Protein AF-A0AAD2CDZ8-F1 (afdb_monomer)

Secondary structure (DSSP, 8-state):
--TTEEEPPTTPPPPTTPPEEE-SS---SS------STTGGGTT-EEEE-S--TT-HHHHHHHHHHHHHIIIIIT--EE-SS-TTEEEEEEE-TT--EEEEEEEEETTEEEEESSSHHHHHHHHHTTS---GGG-S--SEETTEEEEEE--TT-SS-EEEEESHHHHHHHHHHHHHH--

Solvent-accessible surface area (backbone atoms only — not comparable to full-atom values): 11160 Å² total; per-residue (Å²): 132,65,93,40,53,44,76,46,58,98,86,57,77,80,56,90,96,54,60,82,41,69,44,55,100,74,72,75,80,84,49,89,68,87,82,71,82,79,58,66,90,52,60,70,37,44,29,33,62,78,44,93,58,89,82,42,71,68,51,56,51,52,50,53,50,56,51,48,49,44,37,40,76,73,67,60,34,42,74,38,94,90,39,90,42,35,28,38,33,84,44,64,48,95,90,61,53,75,46,71,30,37,41,37,55,54,97,91,50,73,50,62,46,51,99,58,38,62,64,54,52,57,59,48,40,78,80,46,89,64,61,71,92,66,75,62,88,66,56,59,56,98,57,22,38,32,47,80,40,67,57,95,89,58,95,58,77,44,83,43,76,41,59,63,59,31,50,53,52,52,51,53,55,52,58,61,75,75,109

Structure (mmCIF, N/CA/C/O backbone):
data_AF-A0AAD2CDZ8-F1
#
_entry.id   AF-A0AAD2CDZ8-F1
#
loop_
_atom_site.group_PDB
_atom_site.id
_atom_site.type_symbol
_atom_site.label_atom_id
_atom_site.label_alt_id
_atom_site.label_comp_id
_atom_site.label_asym_id
_atom_site.label_entity_id
_atom_site.label_seq_id
_atom_site.pdbx_PDB_ins_code
_atom_site.Cartn_x
_atom_site.Cartn_y
_atom_site.Cartn_z
_atom_site.occupancy
_atom_site.B_iso_or_equiv
_atom_site.auth_seq_id
_atom_site.auth_comp_id
_atom_site.auth_asym_id
_atom_site.auth_atom_id
_atom_site.pdbx_PDB_model_num
ATOM 1 N N . MET A 1 1 ? 5.057 -12.362 -26.767 1.00 35.62 1 MET A N 1
ATOM 2 C CA . MET A 1 1 ? 5.346 -10.938 -26.486 1.00 35.62 1 MET A CA 1
ATOM 3 C C . MET A 1 1 ? 6.131 -10.882 -25.185 1.00 35.62 1 MET A C 1
ATOM 5 O O . MET A 1 1 ? 5.576 -11.270 -24.167 1.00 35.62 1 MET A O 1
ATOM 9 N N . LEU A 1 2 ? 7.415 -10.514 -25.210 1.00 49.41 2 LEU A N 1
ATOM 10 C CA . LEU A 1 2 ? 8.218 -10.368 -23.989 1.00 49.41 2 LEU A CA 1
ATOM 11 C C . LEU A 1 2 ? 7.846 -9.019 -23.345 1.00 49.41 2 LEU A C 1
ATOM 13 O O . LEU A 1 2 ? 8.154 -7.980 -23.922 1.00 49.41 2 LEU A O 1
ATOM 17 N N . PRO A 1 3 ? 7.137 -8.980 -22.202 1.00 55.50 3 PRO A N 1
ATOM 18 C CA . PRO A 1 3 ? 6.452 -7.765 -21.749 1.00 55.50 3 PRO A CA 1
ATOM 19 C C . PRO A 1 3 ? 7.387 -6.631 -21.296 1.00 55.50 3 PRO A C 1
ATOM 21 O O . PRO A 1 3 ? 6.911 -5.502 -21.159 1.00 55.50 3 PRO A O 1
ATOM 24 N N . ALA A 1 4 ? 8.676 -6.920 -21.076 1.00 62.16 4 ALA A N 1
ATOM 25 C CA . ALA A 1 4 ? 9.673 -5.989 -20.537 1.00 62.16 4 ALA A CA 1
ATOM 26 C C . ALA A 1 4 ? 10.954 -5.845 -21.385 1.00 62.16 4 ALA A C 1
ATOM 28 O O . ALA A 1 4 ? 11.809 -5.026 -21.050 1.00 62.16 4 ALA A O 1
ATOM 29 N N . LEU A 1 5 ? 11.085 -6.605 -22.479 1.00 63.59 5 LEU A N 1
ATOM 30 C CA . LEU A 1 5 ? 12.264 -6.601 -23.349 1.00 63.59 5 LEU A CA 1
ATOM 31 C C . LEU A 1 5 ? 11.858 -6.197 -24.765 1.00 63.59 5 LEU A C 1
ATOM 33 O O . LEU A 1 5 ? 10.932 -6.780 -25.330 1.00 63.59 5 LEU A O 1
ATOM 37 N N . LYS A 1 6 ? 12.579 -5.239 -25.348 1.00 71.38 6 LYS A N 1
ATOM 38 C CA . LYS A 1 6 ? 12.557 -4.975 -26.789 1.00 71.38 6 LYS A CA 1
ATOM 39 C C . LYS A 1 6 ? 13.830 -5.566 -27.386 1.00 71.38 6 LYS A C 1
ATOM 41 O O . LYS A 1 6 ? 14.922 -5.183 -26.976 1.00 71.38 6 LYS A O 1
ATOM 46 N N . ILE A 1 7 ? 13.677 -6.503 -28.320 1.00 76.69 7 ILE A N 1
ATOM 47 C CA . ILE A 1 7 ? 14.784 -6.989 -29.153 1.00 76.69 7 ILE A CA 1
ATOM 48 C C . ILE A 1 7 ? 15.169 -5.842 -30.096 1.00 76.69 7 ILE A C 1
ATOM 50 O O . ILE A 1 7 ? 14.282 -5.234 -30.693 1.00 76.69 7 ILE A O 1
ATOM 54 N N . LEU A 1 8 ? 16.459 -5.535 -30.180 1.00 71.75 8 LEU A N 1
ATOM 55 C CA . LEU A 1 8 ? 17.006 -4.596 -31.154 1.00 71.75 8 LEU A CA 1
ATOM 56 C C . LEU A 1 8 ? 17.328 -5.340 -32.453 1.00 71.75 8 LEU A C 1
ATOM 58 O O . LEU A 1 8 ? 17.761 -6.498 -32.413 1.00 71.75 8 LEU A O 1
ATOM 62 N N . GLU A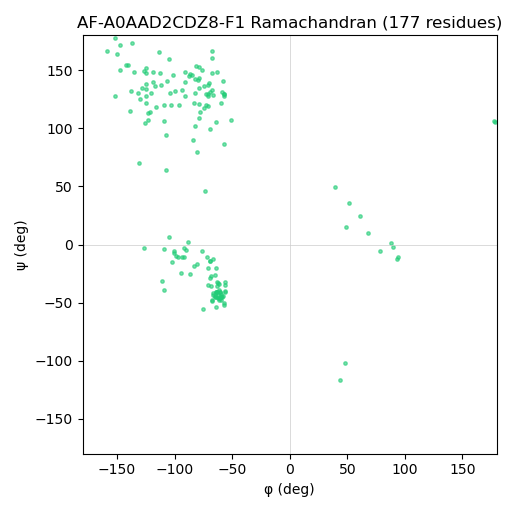 1 9 ? 17.143 -4.666 -33.585 1.00 78.88 9 GLU A N 1
ATOM 63 C CA . GLU A 1 9 ? 17.680 -5.132 -34.870 1.00 78.88 9 GLU A CA 1
ATOM 64 C C . GLU A 1 9 ? 19.223 -5.061 -34.861 1.00 78.88 9 GLU A C 1
ATOM 66 O O . GLU A 1 9 ? 19.812 -4.365 -34.031 1.00 78.88 9 GLU A O 1
ATOM 71 N N . GLU A 1 10 ? 19.904 -5.797 -35.750 1.00 69.06 10 GLU A N 1
ATOM 72 C CA . GLU A 1 10 ? 21.378 -5.940 -35.719 1.00 69.06 10 GLU A CA 1
ATOM 73 C C . GLU A 1 10 ? 22.130 -4.594 -35.781 1.00 69.06 10 GLU A C 1
ATOM 75 O O . GLU A 1 10 ? 23.156 -4.435 -35.105 1.00 69.06 10 GLU A O 1
ATOM 80 N N . ASP A 1 11 ? 21.547 -3.618 -36.483 1.00 77.25 11 ASP A N 1
ATOM 81 C CA . ASP A 1 11 ? 22.101 -2.283 -36.738 1.00 77.25 11 ASP A CA 1
ATOM 82 C C . ASP A 1 11 ? 21.439 -1.162 -35.903 1.00 77.25 11 ASP A C 1
ATOM 84 O O . ASP A 1 11 ? 21.700 0.019 -36.130 1.00 77.25 11 ASP A O 1
ATOM 88 N N . GLU A 1 12 ? 20.553 -1.492 -34.953 1.00 75.69 12 GLU A N 1
ATOM 89 C CA . GLU A 1 12 ? 19.876 -0.490 -34.116 1.00 75.69 12 GLU A CA 1
ATOM 90 C C . GLU A 1 12 ? 20.763 -0.079 -32.926 1.00 75.69 12 GLU A C 1
ATOM 92 O O . GLU A 1 12 ? 21.158 -0.905 -32.093 1.00 75.69 12 GLU A O 1
ATOM 97 N N . ASP A 1 13 ? 21.058 1.220 -32.826 1.00 75.88 13 ASP A N 1
ATOM 98 C CA . ASP A 1 13 ? 21.794 1.788 -31.698 1.00 75.88 13 ASP A CA 1
ATOM 99 C C . ASP A 1 13 ? 20.987 1.726 -30.394 1.00 75.88 13 ASP A C 1
ATOM 101 O O . ASP A 1 13 ? 19.761 1.862 -30.363 1.00 75.88 13 ASP A O 1
ATOM 105 N N . VAL A 1 14 ? 21.697 1.573 -29.275 1.00 72.94 14 VAL A N 1
ATOM 106 C CA . VAL A 1 14 ? 21.091 1.582 -27.939 1.00 72.94 14 VAL A CA 1
ATOM 107 C C . VAL A 1 14 ? 20.681 3.018 -27.602 1.00 72.94 14 VAL A C 1
ATOM 109 O O . VAL A 1 14 ? 21.553 3.888 -27.524 1.00 72.94 14 VAL A O 1
ATOM 112 N N . PRO A 1 15 ? 19.388 3.299 -27.356 1.00 74.38 15 PRO A N 1
ATOM 113 C CA . PRO A 1 15 ? 18.957 4.655 -27.054 1.00 74.38 15 PRO A CA 1
ATOM 114 C C . PRO A 1 15 ? 19.575 5.171 -25.749 1.00 74.38 15 PRO A C 1
ATOM 116 O O . PRO A 1 15 ? 19.788 4.421 -24.793 1.00 74.38 15 PRO A O 1
ATOM 119 N N . VAL A 1 16 ? 19.819 6.480 -25.681 1.00 65.38 16 VAL A N 1
ATOM 120 C CA . VAL A 1 16 ? 20.357 7.133 -24.479 1.00 65.38 16 VAL A CA 1
ATOM 121 C C . VAL A 1 16 ? 19.445 6.857 -23.277 1.00 65.38 16 VAL A C 1
ATOM 123 O O . VAL A 1 16 ? 18.232 7.041 -23.352 1.00 65.38 16 VAL A O 1
ATOM 126 N N . GLY A 1 17 ? 20.032 6.407 -22.163 1.00 55.53 17 GLY A N 1
ATOM 127 C CA . GLY A 1 17 ? 19.304 6.062 -20.934 1.00 55.53 17 GLY A CA 1
ATOM 128 C C . GLY A 1 17 ? 18.826 4.608 -20.843 1.00 55.5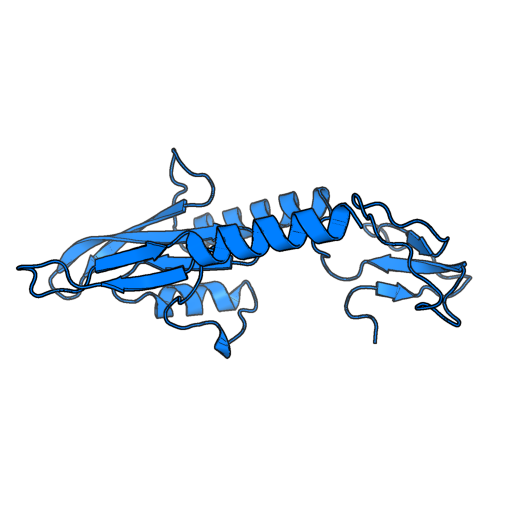3 17 GLY A C 1
ATOM 129 O O . GLY A 1 17 ? 18.281 4.224 -19.810 1.00 55.53 17 GLY A O 1
ATOM 130 N N . TYR A 1 18 ? 19.061 3.787 -21.870 1.00 57.16 18 TYR A N 1
ATOM 131 C CA . TYR A 1 18 ? 18.761 2.355 -21.856 1.00 57.16 18 TYR A CA 1
ATOM 132 C C . TYR A 1 18 ? 20.024 1.522 -21.621 1.00 57.16 18 TYR A C 1
ATOM 134 O O . TYR A 1 18 ? 21.116 1.870 -22.065 1.00 57.16 18 TYR A O 1
ATOM 142 N N . GLN A 1 19 ? 19.869 0.399 -20.917 1.00 62.31 19 GLN A N 1
ATOM 143 C CA . GLN A 1 19 ? 20.954 -0.549 -20.683 1.00 62.31 19 GLN A CA 1
ATOM 144 C C . GLN A 1 19 ? 20.889 -1.671 -21.721 1.00 62.31 19 GLN A C 1
ATOM 146 O O . GLN A 1 19 ? 19.889 -2.391 -21.794 1.00 62.31 19 GLN A O 1
ATOM 151 N N . LEU A 1 20 ? 21.958 -1.814 -22.510 1.00 58.75 20 LEU A N 1
ATOM 152 C CA . LEU A 1 20 ? 22.113 -2.937 -23.426 1.00 58.75 20 LEU A CA 1
ATOM 153 C C . LEU A 1 20 ? 22.303 -4.223 -22.635 1.00 58.75 20 LEU A C 1
ATOM 155 O O . LEU A 1 20 ? 23.133 -4.303 -21.727 1.00 58.75 20 LEU A O 1
ATOM 159 N N . ILE A 1 21 ? 21.556 -5.236 -23.039 1.00 58.84 21 ILE A N 1
ATOM 160 C CA . ILE A 1 21 ? 21.689 -6.587 -22.541 1.00 58.84 21 ILE A CA 1
ATOM 161 C C . ILE A 1 21 ? 21.953 -7.481 -23.749 1.00 58.84 21 ILE A C 1
ATOM 163 O O . ILE A 1 21 ? 21.097 -7.653 -24.620 1.00 58.84 21 ILE A O 1
ATOM 167 N N . GLU A 1 22 ? 23.154 -8.044 -23.807 1.00 50.59 22 GLU A N 1
ATOM 168 C CA . GLU A 1 22 ? 23.491 -9.050 -24.804 1.00 50.59 22 GLU A CA 1
ATOM 169 C C . GLU A 1 22 ? 22.907 -10.391 -24.345 1.00 50.59 22 GLU A C 1
ATOM 171 O O . GLU A 1 22 ? 23.224 -10.857 -23.250 1.00 50.59 22 GLU A O 1
ATOM 176 N N . LEU A 1 23 ? 22.027 -11.011 -25.145 1.00 47.56 23 LEU A N 1
ATOM 177 C CA . LEU A 1 23 ? 21.366 -12.286 -24.814 1.00 47.56 23 LEU A CA 1
ATOM 178 C C . LEU A 1 23 ? 22.327 -13.490 -24.938 1.00 47.56 23 LEU A C 1
ATOM 180 O O . LEU A 1 23 ? 21.994 -14.519 -25.534 1.00 47.56 23 LEU A O 1
ATOM 184 N N . MET A 1 24 ? 23.538 -13.362 -24.397 1.00 38.78 24 MET A N 1
ATOM 185 C CA . MET A 1 24 ? 24.433 -14.480 -24.131 1.00 38.78 24 MET A CA 1
ATOM 186 C C . MET A 1 24 ? 23.992 -15.172 -22.841 1.00 38.78 24 MET A C 1
ATOM 188 O O . MET A 1 24 ? 23.545 -14.533 -21.893 1.00 38.78 24 MET A O 1
ATOM 192 N N . THR A 1 25 ? 24.083 -16.499 -22.817 1.00 43.44 25 THR A N 1
ATOM 193 C CA . THR A 1 25 ? 23.712 -17.353 -21.685 1.00 43.44 25 THR A CA 1
ATOM 194 C C . THR A 1 25 ? 24.480 -16.982 -20.407 1.00 43.44 25 THR A C 1
ATOM 196 O O . THR A 1 25 ? 25.523 -17.563 -20.136 1.00 43.44 25 THR A O 1
ATOM 199 N N . ALA A 1 26 ? 23.969 -16.021 -19.636 1.00 30.25 26 ALA A N 1
ATOM 200 C CA . ALA A 1 26 ? 24.174 -15.796 -18.204 1.00 30.25 26 ALA A CA 1
ATOM 201 C C . ALA A 1 26 ? 23.407 -14.524 -17.803 1.00 30.25 26 ALA A C 1
ATOM 203 O O . ALA A 1 26 ? 23.840 -13.411 -18.084 1.00 30.25 26 ALA A O 1
ATOM 204 N N . PHE A 1 27 ? 22.279 -14.686 -17.115 1.00 28.44 27 PHE A N 1
ATOM 205 C CA . PHE A 1 27 ? 21.639 -13.594 -16.389 1.00 28.44 27 PHE A CA 1
ATOM 206 C C . PHE A 1 27 ? 21.833 -13.871 -14.922 1.00 28.44 27 PHE A C 1
ATOM 208 O O . PHE A 1 27 ? 21.186 -14.775 -14.424 1.00 28.44 27 PHE A O 1
ATOM 215 N N . ASP A 1 28 ? 22.715 -13.136 -14.250 1.00 28.33 28 ASP A N 1
ATOM 216 C CA . ASP A 1 28 ? 22.849 -13.194 -12.800 1.00 28.33 28 ASP A CA 1
ATOM 217 C C . ASP A 1 28 ? 22.274 -11.919 -12.172 1.00 28.33 28 ASP A C 1
ATOM 219 O O . ASP A 1 28 ? 22.943 -10.898 -12.048 1.00 28.33 28 ASP A O 1
ATOM 223 N N . VAL A 1 29 ? 21.007 -11.975 -11.765 1.00 35.53 29 VAL A N 1
ATOM 224 C CA . VAL A 1 29 ? 20.465 -11.123 -10.695 1.00 35.53 29 VAL A CA 1
ATOM 225 C C . VAL A 1 29 ? 20.271 -12.063 -9.497 1.00 35.53 29 VAL A C 1
ATOM 227 O O . VAL A 1 29 ? 19.159 -12.441 -9.148 1.00 35.53 29 VAL A O 1
ATOM 230 N N . LYS A 1 30 ? 21.417 -12.583 -9.014 1.00 40.91 30 LYS A N 1
ATOM 231 C CA . LYS A 1 30 ? 21.605 -13.824 -8.227 1.00 40.91 30 LYS A CA 1
ATOM 232 C C . LYS A 1 30 ? 20.722 -14.994 -8.680 1.00 40.91 30 LYS A C 1
ATOM 234 O O . LYS A 1 30 ? 20.042 -15.634 -7.883 1.00 40.91 30 LYS A O 1
ATOM 239 N N . MET A 1 31 ? 20.722 -15.265 -9.981 1.00 30.72 31 MET A N 1
ATOM 240 C CA . MET A 1 31 ? 19.872 -16.274 -10.611 1.00 30.72 31 MET A CA 1
ATOM 241 C C . MET A 1 31 ? 20.532 -17.647 -10.503 1.00 30.72 31 MET A C 1
ATOM 243 O O . MET A 1 31 ? 21.239 -18.103 -11.402 1.00 30.72 31 MET A O 1
ATOM 247 N N . ASN A 1 32 ? 20.241 -18.366 -9.425 1.00 30.50 32 ASN A N 1
ATOM 248 C CA . ASN A 1 32 ? 20.209 -19.812 -9.561 1.00 30.50 32 ASN A CA 1
ATOM 249 C C . ASN A 1 32 ? 18.978 -20.131 -10.418 1.00 30.50 32 ASN A C 1
ATOM 251 O O . ASN A 1 32 ? 17.870 -20.029 -9.903 1.00 30.50 32 ASN A O 1
ATOM 255 N N . LEU A 1 33 ? 19.176 -20.368 -11.720 1.00 32.06 33 LEU A N 1
ATOM 256 C CA . LEU A 1 33 ? 18.367 -21.229 -12.596 1.00 32.06 33 LEU A CA 1
ATOM 257 C C . LEU A 1 33 ? 18.917 -21.160 -14.030 1.00 32.06 33 LEU A C 1
ATOM 259 O O . LEU A 1 33 ? 18.741 -20.193 -14.768 1.00 32.06 33 LEU A O 1
ATOM 263 N N . THR A 1 34 ? 19.583 -22.240 -14.425 1.00 31.34 34 THR A N 1
ATOM 264 C CA . THR A 1 34 ? 19.933 -22.579 -15.803 1.00 31.34 34 THR A CA 1
ATOM 265 C C . THR A 1 34 ? 18.698 -22.498 -16.709 1.00 31.34 34 THR A C 1
ATOM 267 O O . THR A 1 34 ? 17.846 -23.384 -16.674 1.00 31.34 34 THR A O 1
ATOM 270 N N . LEU A 1 35 ? 18.608 -21.476 -17.564 1.00 36.12 35 LEU A N 1
ATOM 271 C CA . LEU A 1 35 ? 17.582 -21.418 -18.606 1.00 36.12 35 LEU A CA 1
ATOM 272 C C . LEU A 1 35 ? 18.022 -22.240 -19.820 1.00 36.12 35 LEU A C 1
ATOM 274 O O . LEU A 1 35 ? 18.851 -21.833 -20.635 1.00 36.12 35 LEU A O 1
ATOM 278 N N . LYS A 1 36 ? 17.445 -23.438 -19.920 1.00 40.19 36 LYS A N 1
ATOM 279 C CA . LYS A 1 36 ? 17.457 -24.278 -21.119 1.00 40.19 36 LYS A CA 1
ATOM 280 C C . LYS A 1 36 ? 16.560 -23.636 -22.186 1.00 40.19 36 LYS A C 1
ATOM 282 O O . LYS A 1 36 ? 15.397 -23.405 -21.916 1.00 40.19 36 LYS A O 1
ATOM 287 N N . LYS A 1 37 ? 17.069 -23.429 -23.407 1.00 41.62 37 LYS A N 1
ATOM 288 C CA . LYS A 1 37 ? 16.326 -23.343 -24.693 1.00 41.62 37 LYS A CA 1
ATOM 289 C C . LYS A 1 37 ? 15.078 -22.419 -24.795 1.00 41.62 37 LYS A C 1
ATOM 291 O O . LYS A 1 37 ? 14.338 -22.557 -25.761 1.00 41.62 37 LYS A O 1
ATOM 296 N N . GLU A 1 38 ? 14.824 -21.485 -23.875 1.00 46.47 38 GLU A N 1
ATOM 297 C CA . GLU A 1 38 ? 13.571 -20.691 -23.854 1.00 46.47 38 GLU A CA 1
ATOM 298 C C . GLU A 1 38 ? 13.550 -19.467 -24.787 1.00 46.47 38 GLU A C 1
ATOM 300 O O . GLU A 1 38 ? 12.477 -18.998 -25.154 1.00 46.47 38 GLU A O 1
ATOM 305 N N . PHE A 1 39 ? 14.706 -18.975 -25.242 1.00 54.47 39 PHE A N 1
ATOM 306 C CA . PHE A 1 39 ? 14.768 -17.823 -26.156 1.00 54.47 39 PHE A CA 1
ATOM 307 C C . PHE A 1 39 ? 14.781 -18.198 -27.642 1.00 54.47 39 PHE A C 1
ATOM 309 O O . PHE A 1 39 ? 14.755 -17.303 -28.479 1.00 54.47 39 PHE A O 1
ATOM 316 N N . GLY A 1 40 ? 14.793 -19.493 -27.986 1.00 66.62 40 GLY A N 1
ATOM 317 C CA . GLY A 1 40 ? 14.696 -19.976 -29.368 1.00 66.62 40 GLY A CA 1
ATOM 318 C C . GLY A 1 40 ? 15.574 -19.194 -30.358 1.00 66.62 40 GLY A C 1
ATOM 319 O O . GLY A 1 40 ? 16.800 -19.165 -30.237 1.00 66.62 40 GLY A O 1
ATOM 320 N N . GLU A 1 41 ? 14.920 -18.538 -31.316 1.00 64.31 41 GLU A N 1
ATOM 321 C CA . GLU A 1 41 ? 15.513 -17.713 -32.382 1.00 64.31 41 GLU A CA 1
ATOM 322 C C . GLU A 1 41 ? 16.157 -16.390 -31.920 1.00 64.31 41 GLU A C 1
ATOM 324 O O . GLU A 1 41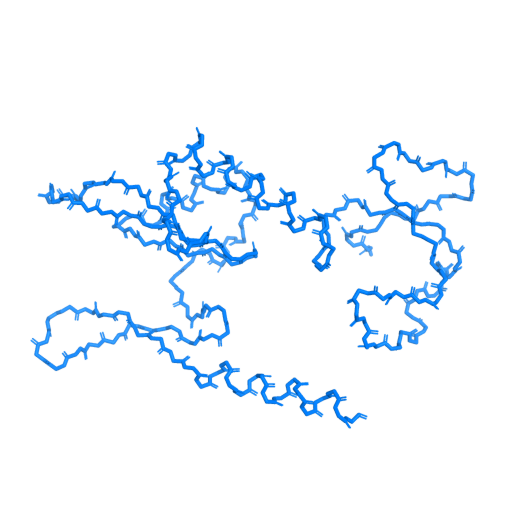 ? 16.902 -15.771 -32.676 1.00 64.31 41 GLU A O 1
ATOM 329 N N . TYR A 1 42 ? 15.897 -15.943 -30.689 1.00 63.69 42 TYR A N 1
ATOM 330 C CA . TYR A 1 42 ? 16.421 -14.685 -30.135 1.00 63.69 42 TYR A CA 1
ATOM 331 C C . TYR A 1 42 ? 17.783 -14.853 -29.445 1.00 63.69 42 TYR A C 1
ATOM 333 O O . TYR A 1 42 ? 18.335 -13.899 -28.896 1.00 63.69 42 TYR A O 1
ATOM 341 N N . THR A 1 43 ? 18.341 -16.064 -29.472 1.00 61.25 43 THR A N 1
ATOM 342 C CA . THR A 1 43 ? 19.682 -16.361 -28.957 1.00 61.25 43 THR A CA 1
ATOM 343 C C . THR A 1 43 ? 20.723 -15.473 -29.649 1.00 61.25 43 THR A C 1
ATOM 345 O O . THR A 1 43 ? 20.775 -15.446 -30.875 1.00 61.25 43 THR A O 1
ATOM 348 N N . ARG A 1 44 ? 21.569 -14.776 -28.871 1.00 62.34 44 ARG A N 1
ATOM 349 C CA . ARG A 1 44 ? 22.593 -13.813 -29.345 1.00 62.34 44 ARG A CA 1
ATOM 350 C C . ARG A 1 44 ? 22.069 -12.514 -29.973 1.00 62.34 44 ARG A C 1
ATOM 352 O O . ARG A 1 44 ? 22.869 -11.756 -30.511 1.00 62.34 44 ARG A O 1
ATOM 359 N N . LYS A 1 45 ? 20.771 -12.207 -29.883 1.00 65.44 45 LYS A N 1
ATOM 360 C CA . LYS A 1 45 ? 20.272 -10.877 -30.266 1.00 65.44 45 LYS A CA 1
ATOM 361 C C . LYS A 1 45 ? 20.491 -9.859 -29.142 1.00 65.44 45 LYS A C 1
ATOM 363 O O . LYS A 1 45 ? 20.560 -10.213 -27.963 1.00 65.44 45 LYS A O 1
ATOM 368 N N . LYS A 1 46 ? 20.608 -8.583 -29.506 1.00 64.56 46 LYS A N 1
ATOM 369 C CA . LYS A 1 46 ? 20.655 -7.468 -28.553 1.00 64.56 46 LYS A CA 1
ATOM 370 C C . LYS A 1 46 ? 19.242 -7.157 -28.065 1.00 64.56 46 LYS A C 1
ATOM 372 O O . LYS A 1 46 ? 18.291 -7.228 -28.841 1.00 64.56 46 LYS A O 1
ATOM 377 N N . ALA A 1 47 ? 19.091 -6.796 -26.796 1.00 67.56 47 ALA A N 1
ATOM 378 C CA . ALA A 1 47 ? 17.819 -6.324 -26.266 1.00 67.56 47 ALA A CA 1
ATOM 379 C C . ALA A 1 47 ? 18.012 -5.163 -25.289 1.00 67.56 47 ALA A C 1
ATOM 381 O O . ALA A 1 47 ? 19.055 -5.032 -24.644 1.00 67.56 47 ALA A O 1
ATOM 382 N N . ILE A 1 48 ? 16.972 -4.345 -25.158 1.00 64.50 48 ILE A N 1
ATOM 383 C CA . ILE A 1 48 ? 16.870 -3.298 -24.144 1.00 64.50 48 ILE A CA 1
ATOM 384 C C . ILE A 1 48 ? 15.680 -3.557 -23.227 1.00 64.50 48 ILE A C 1
ATOM 386 O O . ILE A 1 48 ? 14.640 -4.089 -23.632 1.00 64.50 48 ILE A O 1
ATOM 390 N N . LEU A 1 49 ? 15.838 -3.145 -21.975 1.00 64.19 49 LEU A N 1
ATOM 391 C CA . LEU A 1 49 ? 14.770 -3.155 -20.990 1.00 64.19 49 LEU A CA 1
ATOM 392 C C . LEU A 1 49 ? 13.852 -1.952 -21.239 1.00 64.19 49 LEU A C 1
ATOM 394 O O . LEU A 1 49 ? 14.274 -0.812 -21.075 1.00 64.19 49 LEU A O 1
ATOM 398 N N . VAL A 1 50 ? 12.603 -2.190 -21.635 1.00 62.25 50 VAL A N 1
ATOM 399 C CA . VAL A 1 50 ? 11.636 -1.106 -21.919 1.00 62.25 50 VAL A CA 1
ATOM 400 C C . VAL A 1 50 ? 10.648 -0.862 -20.783 1.00 62.25 50 VAL A C 1
ATOM 402 O O . VAL A 1 50 ? 9.854 0.073 -20.837 1.00 62.25 50 VAL A O 1
ATOM 405 N N . LYS A 1 51 ? 10.685 -1.701 -19.744 1.00 60.91 51 LYS A N 1
ATOM 406 C CA . LYS A 1 51 ? 9.893 -1.552 -18.519 1.00 60.91 51 LYS A CA 1
ATOM 407 C C . LYS A 1 51 ? 10.719 -1.962 -17.316 1.00 60.91 51 LYS A C 1
ATOM 409 O O . LYS A 1 51 ? 11.614 -2.789 -17.444 1.00 60.91 51 LYS A O 1
ATOM 414 N N . ALA A 1 52 ? 10.387 -1.423 -16.146 1.00 64.81 52 ALA A N 1
ATOM 415 C CA . ALA A 1 52 ? 11.045 -1.826 -14.916 1.00 64.81 52 ALA A CA 1
ATOM 416 C C . ALA A 1 52 ? 10.859 -3.334 -14.666 1.00 64.81 52 ALA A C 1
ATOM 418 O O . ALA A 1 52 ? 9.743 -3.849 -14.739 1.00 64.81 52 ALA A O 1
ATOM 419 N N . VAL A 1 53 ? 11.956 -4.033 -14.371 1.00 64.12 53 VAL A N 1
ATOM 420 C CA . VAL A 1 53 ? 11.950 -5.450 -13.999 1.00 64.12 53 VAL A CA 1
ATOM 421 C C . VAL A 1 53 ? 12.356 -5.580 -12.539 1.00 64.12 53 VAL A C 1
ATOM 423 O O . VAL A 1 53 ? 13.277 -4.911 -12.064 1.00 64.12 53 VAL A O 1
ATOM 426 N N . TYR A 1 54 ? 11.636 -6.444 -11.829 1.00 58.22 54 TYR A N 1
ATOM 427 C CA . TYR A 1 54 ? 11.900 -6.758 -10.435 1.00 58.22 54 TYR A CA 1
ATOM 428 C C . TYR A 1 54 ? 13.329 -7.296 -10.248 1.00 58.22 54 TYR A C 1
ATOM 430 O O . TYR A 1 54 ? 13.825 -8.057 -11.074 1.00 58.22 54 TYR A O 1
ATOM 438 N N . GLY A 1 55 ? 13.998 -6.897 -9.163 1.00 59.34 55 GLY A N 1
ATOM 439 C CA . GLY A 1 55 ? 15.341 -7.381 -8.806 1.00 59.34 55 GLY A CA 1
ATOM 440 C C . GLY A 1 55 ? 16.515 -6.530 -9.308 1.00 59.34 55 GLY A C 1
ATOM 441 O O . GLY A 1 55 ? 17.628 -6.674 -8.805 1.00 59.34 55 GLY A O 1
ATOM 442 N N . LEU A 1 56 ? 16.298 -5.580 -10.222 1.00 65.75 56 LEU A N 1
ATOM 443 C CA . LEU A 1 56 ? 17.329 -4.604 -10.599 1.00 65.75 56 LEU A CA 1
ATOM 444 C C . LEU A 1 56 ? 17.509 -3.555 -9.493 1.00 65.75 56 LEU A C 1
ATOM 446 O O . LEU A 1 56 ? 16.605 -2.775 -9.190 1.00 65.75 56 LEU A O 1
ATOM 450 N N . LYS A 1 57 ? 18.710 -3.512 -8.906 1.00 65.31 57 LYS A N 1
ATOM 451 C CA . LYS A 1 57 ? 19.041 -2.651 -7.757 1.00 65.31 57 LYS A CA 1
ATOM 452 C C . LYS A 1 57 ? 18.774 -1.161 -8.014 1.00 65.31 57 LYS A C 1
ATOM 454 O O . LYS A 1 57 ? 18.275 -0.472 -7.129 1.00 65.31 57 LYS A O 1
ATOM 459 N N . SER A 1 58 ? 19.088 -0.672 -9.214 1.00 68.62 58 SER A N 1
ATOM 460 C CA . SER A 1 58 ? 18.835 0.717 -9.621 1.00 68.62 58 SER A CA 1
ATOM 461 C C . SER A 1 58 ? 17.339 1.025 -9.714 1.00 68.62 58 SER A C 1
ATOM 463 O O . SER A 1 58 ? 16.894 2.053 -9.214 1.00 68.62 58 SER A O 1
ATOM 465 N N . LEU A 1 59 ? 16.549 0.103 -10.266 1.00 71.56 59 LEU A N 1
ATOM 466 C CA . LEU A 1 59 ? 15.105 0.275 -10.422 1.00 71.56 59 LEU A CA 1
ATOM 467 C C . LEU A 1 59 ? 14.360 0.275 -9.087 1.00 71.56 59 LEU A C 1
ATOM 469 O O . LEU A 1 59 ? 13.422 1.050 -8.927 1.00 71.56 59 LEU A O 1
ATOM 473 N N . GLY A 1 60 ? 14.798 -0.527 -8.112 1.00 73.62 60 GLY A N 1
ATOM 474 C CA . GLY A 1 60 ? 14.229 -0.491 -6.762 1.00 73.62 60 GLY A CA 1
ATOM 475 C C . GLY A 1 60 ? 14.385 0.880 -6.094 1.00 73.62 60 GLY A C 1
ATOM 476 O O . GLY A 1 60 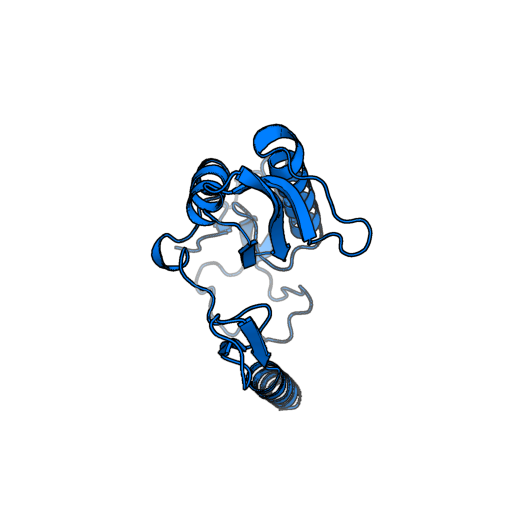? 13.443 1.383 -5.483 1.00 73.62 60 GLY A O 1
ATOM 477 N N . PHE A 1 61 ? 15.549 1.521 -6.259 1.00 77.62 61 PHE A N 1
ATOM 478 C CA . PHE A 1 61 ? 15.787 2.875 -5.754 1.00 77.62 61 PHE A CA 1
ATOM 479 C C . PHE A 1 61 ? 14.932 3.919 -6.484 1.00 77.62 61 PHE A C 1
ATOM 481 O O . PHE A 1 61 ? 14.264 4.720 -5.833 1.00 77.62 61 PHE A O 1
ATOM 488 N N . THR A 1 62 ? 14.896 3.881 -7.820 1.00 81.06 62 THR A N 1
ATOM 489 C CA . THR A 1 62 ? 14.079 4.804 -8.624 1.00 81.06 62 THR A CA 1
ATOM 490 C C . THR A 1 62 ? 12.595 4.680 -8.289 1.00 81.06 62 THR A C 1
ATOM 492 O O . THR A 1 62 ? 11.934 5.696 -8.087 1.00 81.06 62 THR A O 1
ATOM 495 N N . TRP A 1 63 ? 12.083 3.452 -8.155 1.00 83.44 63 TRP A N 1
ATOM 496 C CA . TRP A 1 63 ? 10.714 3.195 -7.707 1.00 83.44 63 TRP A CA 1
ATOM 497 C C . TRP A 1 63 ? 10.441 3.825 -6.341 1.00 83.44 63 TRP A C 1
ATOM 499 O O . TRP A 1 63 ? 9.472 4.565 -6.184 1.00 83.44 63 TRP A O 1
ATOM 509 N N . LYS A 1 64 ? 11.319 3.580 -5.360 1.00 85.00 64 LYS A N 1
ATOM 510 C CA . LYS A 1 64 ? 11.161 4.131 -4.010 1.00 85.00 64 LYS A CA 1
ATOM 511 C C . LYS A 1 64 ? 11.176 5.661 -4.010 1.00 85.00 64 LYS A C 1
ATOM 513 O O . LYS A 1 64 ? 10.394 6.252 -3.266 1.00 85.00 64 LYS A O 1
ATOM 518 N N . SER A 1 65 ? 12.025 6.288 -4.827 1.00 87.69 65 SER A N 1
ATOM 519 C CA . SER A 1 65 ? 12.082 7.749 -4.974 1.00 87.69 65 SER A CA 1
ATOM 520 C C . SER A 1 65 ? 10.783 8.294 -5.562 1.00 87.69 65 SER A C 1
ATOM 522 O O . SER A 1 65 ? 10.133 9.112 -4.925 1.00 87.69 65 SER A O 1
ATOM 524 N N . LEU A 1 66 ? 10.343 7.762 -6.707 1.00 88.12 66 LEU A N 1
ATOM 525 C CA . LEU A 1 66 ? 9.099 8.182 -7.358 1.00 88.12 66 LEU A CA 1
ATOM 526 C C . LEU A 1 66 ? 7.884 8.011 -6.435 1.00 88.12 66 LEU A C 1
ATOM 528 O O . LEU A 1 66 ? 7.042 8.898 -6.326 1.00 88.12 66 LEU A O 1
ATOM 532 N N . CYS A 1 67 ? 7.802 6.873 -5.744 1.00 90.06 67 CYS A N 1
ATOM 533 C CA . CYS A 1 67 ? 6.741 6.607 -4.782 1.00 90.06 67 CYS A CA 1
ATOM 534 C C . CYS A 1 67 ? 6.783 7.589 -3.602 1.00 90.06 67 CYS A C 1
ATOM 536 O O . CYS A 1 67 ? 5.743 8.090 -3.187 1.00 90.06 67 CYS A O 1
ATOM 538 N N . THR A 1 68 ? 7.977 7.917 -3.100 1.00 92.19 68 THR A N 1
ATOM 539 C CA . THR A 1 68 ? 8.162 8.921 -2.041 1.00 92.19 68 THR A CA 1
ATOM 540 C C . THR A 1 68 ? 7.651 10.292 -2.471 1.00 92.19 68 THR A C 1
ATOM 542 O O . THR A 1 68 ? 6.934 10.929 -1.701 1.00 92.19 68 THR A O 1
ATOM 545 N N . ASP A 1 69 ? 7.978 10.724 -3.688 1.00 92.69 69 ASP A N 1
ATOM 546 C CA . ASP A 1 69 ? 7.562 12.028 -4.207 1.00 92.69 69 ASP A CA 1
ATOM 547 C C . ASP A 1 69 ? 6.037 12.094 -4.356 1.00 92.69 69 ASP A C 1
ATOM 549 O O . ASP A 1 69 ? 5.409 13.047 -3.906 1.00 92.69 69 ASP A O 1
ATOM 553 N N . VAL A 1 70 ? 5.407 11.042 -4.891 1.00 93.19 70 VAL A N 1
ATOM 554 C CA . VAL A 1 70 ? 3.940 10.961 -4.988 1.00 93.19 70 VAL A CA 1
ATOM 555 C C . VAL A 1 70 ? 3.288 10.993 -3.603 1.00 93.19 70 VAL A C 1
ATOM 557 O O . VAL A 1 70 ? 2.366 11.775 -3.371 1.00 93.19 70 VAL A O 1
ATOM 560 N N . LEU A 1 71 ? 3.771 10.186 -2.655 1.00 95.69 71 LEU A N 1
ATOM 561 C CA . LEU A 1 71 ? 3.190 10.122 -1.312 1.00 95.69 71 LEU A CA 1
ATOM 562 C C . LEU A 1 71 ? 3.290 11.460 -0.573 1.00 95.69 71 LEU A C 1
ATOM 564 O O . LEU A 1 71 ? 2.310 11.867 0.048 1.00 95.69 71 LEU A O 1
ATOM 568 N N . LYS A 1 72 ? 4.430 12.153 -0.662 1.00 95.75 72 LYS A N 1
ATOM 569 C CA . LYS A 1 72 ? 4.638 13.448 0.000 1.00 95.75 72 LYS A CA 1
ATOM 570 C C . LYS A 1 72 ? 3.913 14.586 -0.696 1.00 95.75 72 LYS A C 1
ATOM 572 O O . LYS A 1 72 ? 3.141 15.292 -0.058 1.00 95.75 72 LYS A O 1
ATOM 577 N N . GLU A 1 73 ? 4.171 14.757 -1.987 1.00 94.94 73 GLU A N 1
ATOM 578 C CA . GLU A 1 73 ? 3.809 15.976 -2.710 1.00 94.94 73 GLU A CA 1
ATOM 579 C C . GLU A 1 73 ? 2.380 15.929 -3.257 1.00 94.94 73 GLU A C 1
ATOM 581 O O . GLU A 1 73 ? 1.779 16.972 -3.482 1.00 94.94 73 GLU A O 1
ATOM 586 N N . GLN A 1 74 ? 1.831 14.731 -3.497 1.00 93.94 74 GLN A N 1
ATOM 587 C CA . GLN A 1 74 ? 0.510 14.567 -4.119 1.00 93.94 74 GLN A CA 1
ATOM 588 C C . GLN A 1 74 ? -0.548 14.022 -3.154 1.00 93.94 74 GLN A C 1
ATOM 590 O O . GLN A 1 74 ? -1.730 14.331 -3.302 1.00 93.94 74 GLN A O 1
ATOM 595 N N . LEU A 1 75 ? -0.151 13.189 -2.184 1.00 93.81 75 LEU A N 1
ATOM 596 C CA . LEU A 1 75 ? -1.069 12.616 -1.191 1.00 93.81 75 LEU A CA 1
ATOM 597 C C . LEU A 1 75 ? -0.870 13.187 0.224 1.00 93.81 75 LEU A C 1
ATOM 599 O O . LEU A 1 75 ? -1.650 12.844 1.109 1.00 93.81 75 LEU A O 1
ATOM 603 N N . GLU A 1 76 ? 0.127 14.052 0.440 1.00 96.50 76 GLU A N 1
ATOM 604 C CA . GLU A 1 76 ? 0.407 14.726 1.721 1.00 96.50 76 GLU A CA 1
ATOM 605 C C . GLU A 1 76 ? 0.725 13.771 2.889 1.00 96.50 76 GLU A C 1
ATOM 607 O O . GLU A 1 76 ? 0.552 14.101 4.067 1.00 96.50 76 GLU A O 1
ATOM 612 N N . PHE A 1 77 ? 1.207 12.568 2.584 1.00 96.94 77 PHE A N 1
ATOM 613 C CA . PHE A 1 77 ? 1.654 11.604 3.580 1.00 96.94 77 PHE A CA 1
ATOM 614 C C . PHE A 1 77 ? 3.079 11.905 4.039 1.00 96.94 77 PHE A C 1
ATOM 616 O O . PHE A 1 77 ? 3.964 12.244 3.254 1.00 96.94 77 PHE A O 1
ATOM 623 N N . GLN A 1 78 ? 3.326 11.707 5.330 1.00 96.69 78 GLN A N 1
ATOM 624 C CA . GLN A 1 78 ? 4.641 11.875 5.937 1.00 96.69 78 GLN A CA 1
ATOM 625 C C . GLN A 1 78 ? 5.259 10.512 6.267 1.00 96.69 78 GLN A C 1
ATOM 627 O O . GLN A 1 78 ? 4.544 9.608 6.713 1.00 96.69 78 GLN A O 1
ATOM 632 N N . PRO A 1 79 ? 6.573 10.330 6.056 1.00 95.44 79 PRO A N 1
ATOM 633 C CA . PRO A 1 79 ? 7.228 9.065 6.348 1.00 95.44 79 PRO A CA 1
ATOM 634 C C . PRO A 1 79 ? 7.307 8.845 7.860 1.00 95.44 79 PRO A C 1
ATOM 636 O O . PRO A 1 79 ? 7.646 9.750 8.626 1.00 95.44 79 PRO A O 1
ATOM 639 N N . CYS A 1 80 ? 7.057 7.616 8.301 1.00 94.00 80 CYS A N 1
ATOM 640 C CA . CYS A 1 80 ? 7.281 7.236 9.684 1.00 94.00 80 CYS A CA 1
ATOM 641 C C . CYS A 1 80 ? 8.787 7.157 9.970 1.00 94.00 80 CYS A C 1
ATOM 643 O O . CYS A 1 80 ? 9.564 6.581 9.212 1.00 94.00 80 CYS A O 1
ATOM 645 N N . ARG A 1 81 ? 9.214 7.683 11.123 1.00 90.75 81 ARG A N 1
ATOM 646 C CA . ARG A 1 81 ? 10.629 7.669 11.528 1.00 90.75 81 ARG A CA 1
ATOM 647 C C . ARG A 1 81 ? 11.195 6.256 11.717 1.00 90.75 81 ARG A C 1
ATOM 649 O O . ARG A 1 81 ? 12.394 6.059 11.549 1.00 90.75 81 ARG A O 1
ATOM 656 N N . ARG A 1 82 ? 10.363 5.302 12.149 1.00 89.25 82 ARG A N 1
ATOM 657 C CA . ARG A 1 82 ? 10.813 3.967 12.582 1.00 89.25 82 ARG A CA 1
ATOM 658 C C . ARG A 1 82 ? 10.747 2.917 11.477 1.00 89.25 82 ARG A C 1
ATOM 660 O O . ARG A 1 82 ? 11.495 1.949 11.537 1.00 89.25 82 ARG A O 1
ATOM 667 N N . ASP A 1 83 ? 9.888 3.128 10.487 1.00 91.00 83 ASP A N 1
ATOM 668 C CA . ASP A 1 83 ? 9.753 2.257 9.328 1.00 91.00 83 ASP A CA 1
ATOM 669 C C . ASP A 1 83 ? 9.587 3.110 8.068 1.00 91.00 83 ASP A C 1
ATOM 671 O O . ASP A 1 83 ? 8.593 3.814 7.899 1.00 91.00 83 ASP A O 1
ATOM 675 N N . ILE A 1 84 ? 10.575 3.025 7.176 1.00 88.81 84 ILE A N 1
ATOM 676 C CA . ILE A 1 84 ? 10.640 3.782 5.919 1.00 88.81 84 ILE A CA 1
ATOM 677 C C . ILE A 1 84 ? 9.553 3.385 4.909 1.00 88.81 84 ILE A C 1
ATOM 679 O O . ILE A 1 84 ? 9.399 4.036 3.871 1.00 88.81 84 ILE A O 1
ATOM 683 N N . ASN A 1 85 ? 8.853 2.279 5.149 1.00 91.06 85 ASN A N 1
ATOM 684 C CA . ASN A 1 85 ? 7.757 1.796 4.317 1.00 91.06 85 ASN A CA 1
ATOM 685 C C . ASN A 1 85 ? 6.392 2.206 4.865 1.00 91.06 85 ASN A C 1
ATOM 687 O O . ASN A 1 85 ? 5.408 2.071 4.146 1.00 91.06 85 ASN A O 1
ATOM 691 N N . VAL A 1 86 ? 6.333 2.738 6.089 1.00 94.56 86 VAL A N 1
ATOM 692 C CA . VAL A 1 86 ? 5.103 3.212 6.723 1.00 94.56 86 VAL A CA 1
ATOM 693 C C . VAL A 1 86 ? 5.014 4.724 6.581 1.00 94.56 86 VAL A C 1
ATOM 695 O O . VAL A 1 86 ? 5.946 5.458 6.905 1.00 94.56 86 VAL A O 1
ATOM 698 N N . TRP A 1 87 ? 3.854 5.193 6.154 1.00 96.81 87 TRP A N 1
ATOM 699 C CA . TRP A 1 87 ? 3.533 6.599 5.978 1.00 96.81 87 TRP A CA 1
ATOM 700 C C . TRP A 1 87 ? 2.260 6.929 6.739 1.00 96.81 87 TRP A C 1
ATOM 702 O O . TRP A 1 87 ? 1.391 6.069 6.866 1.00 96.81 87 TRP A O 1
ATOM 712 N N . HIS A 1 88 ? 2.134 8.159 7.230 1.00 96.94 88 HIS A N 1
ATOM 713 C CA . HIS A 1 88 ? 0.950 8.606 7.958 1.00 96.94 88 HIS A CA 1
ATOM 714 C C . HIS A 1 88 ? 0.471 9.989 7.507 1.00 96.94 88 HIS A C 1
ATOM 716 O O . HIS A 1 88 ? 1.272 10.851 7.147 1.00 96.94 88 HIS A O 1
ATOM 722 N N . HIS A 1 89 ? -0.838 10.211 7.584 1.00 95.69 89 HIS A N 1
ATOM 723 C CA . HIS A 1 89 ? -1.491 11.487 7.300 1.00 95.69 89 HIS A CA 1
ATOM 724 C C . HIS A 1 89 ? -2.574 11.756 8.363 1.00 95.69 89 HIS A C 1
ATOM 726 O O . HIS A 1 89 ? -3.329 10.841 8.707 1.00 95.69 89 HIS A O 1
ATOM 732 N N . PRO A 1 90 ? -2.635 12.959 8.964 1.00 95.75 90 PRO A N 1
ATOM 733 C CA . PRO A 1 90 ? -3.667 13.295 9.940 1.00 95.75 90 PRO A CA 1
ATOM 734 C C . PRO A 1 90 ? 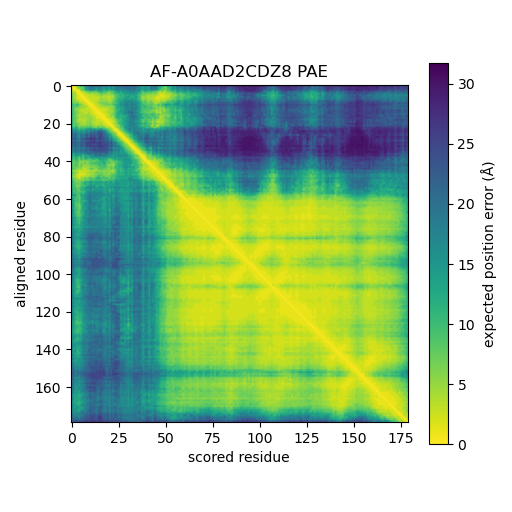-5.032 13.459 9.259 1.00 95.75 90 PRO A C 1
ATOM 736 O O . PRO A 1 90 ? -5.175 14.233 8.324 1.00 95.75 90 PRO A O 1
ATOM 739 N N . CYS A 1 91 ? -6.058 12.789 9.775 1.00 93.06 91 CYS A N 1
ATOM 740 C CA . CYS A 1 91 ? -7.406 12.791 9.216 1.00 93.06 91 CYS A CA 1
ATOM 741 C C . CYS A 1 91 ? -8.473 12.925 10.309 1.00 93.06 91 CYS A C 1
ATOM 743 O O . CYS A 1 91 ? -8.196 12.924 11.514 1.00 93.06 91 CYS A O 1
ATOM 745 N N . LYS A 1 92 ? -9.726 13.073 9.886 1.00 93.81 92 LYS A N 1
ATOM 746 C CA . LYS A 1 92 ? -10.892 13.190 10.755 1.00 93.81 92 LYS A CA 1
ATOM 747 C C . LYS A 1 92 ? -11.963 12.210 10.292 1.00 93.81 92 LYS A C 1
ATOM 749 O O . LYS A 1 92 ? -12.341 12.210 9.124 1.00 93.81 92 LYS A O 1
ATOM 754 N N . ARG A 1 93 ? -12.420 11.363 11.210 1.00 88.12 93 ARG A N 1
ATOM 755 C CA . ARG A 1 93 ? -13.511 10.413 10.977 1.00 88.12 93 ARG A CA 1
ATOM 756 C C . ARG A 1 93 ? -14.834 11.148 10.782 1.00 88.12 93 ARG A C 1
ATOM 758 O O . ARG A 1 93 ? -14.960 12.326 11.132 1.00 88.12 93 ARG A O 1
ATOM 765 N N . LYS A 1 94 ? -15.852 10.440 10.293 1.00 89.75 94 LYS A N 1
ATOM 766 C CA . LYS A 1 94 ? -17.229 10.954 10.154 1.00 89.75 94 LYS A CA 1
ATOM 767 C C . LYS A 1 94 ? -17.823 11.468 11.468 1.00 89.75 94 LYS A C 1
ATOM 769 O O . LYS A 1 94 ? -18.555 12.450 11.450 1.00 89.75 94 LYS A O 1
ATOM 774 N N . ASP A 1 95 ? -17.489 10.836 12.593 1.00 91.25 95 ASP A N 1
ATOM 775 C CA . ASP A 1 95 ? -17.904 11.253 13.945 1.00 91.25 95 ASP A CA 1
ATOM 776 C C . ASP A 1 95 ? -17.124 12.474 14.476 1.00 91.25 95 ASP A C 1
ATOM 778 O O . ASP A 1 95 ? -17.428 13.030 15.529 1.00 91.25 95 ASP A O 1
ATOM 782 N N . GLY A 1 96 ? -16.122 12.919 13.724 1.00 92.00 96 GLY A N 1
ATOM 783 C CA . GLY A 1 96 ? -15.275 14.047 14.039 1.00 92.00 96 GLY A CA 1
ATOM 784 C C . GLY A 1 96 ? -14.042 13.727 14.881 1.00 92.00 96 GLY A C 1
ATOM 785 O O . GLY A 1 96 ? -13.261 14.645 15.157 1.00 92.00 96 GLY A O 1
ATOM 786 N N . LEU A 1 97 ? -13.818 12.463 15.240 1.00 91.81 97 LEU A N 1
ATOM 787 C CA . LEU A 1 97 ? -12.613 12.030 15.931 1.00 91.81 97 LEU A CA 1
ATOM 788 C C . LEU A 1 97 ? -11.395 12.183 15.011 1.00 91.81 97 LEU A C 1
ATOM 790 O O . LEU A 1 97 ? -11.382 11.717 13.869 1.00 91.81 97 LEU A O 1
ATOM 794 N N . LYS A 1 98 ? -10.354 12.846 15.514 1.00 95.06 98 LYS A N 1
ATOM 795 C CA . LYS A 1 98 ? -9.071 12.952 14.812 1.00 95.06 98 LYS A CA 1
ATOM 796 C C . LYS A 1 98 ? -8.330 11.622 14.910 1.00 95.06 98 LYS A C 1
ATOM 798 O O . LYS A 1 98 ? -8.262 11.035 15.986 1.00 95.06 98 LYS A O 1
ATOM 803 N N . TYR A 1 99 ? -7.751 11.179 13.806 1.00 93.62 99 TYR A N 1
ATOM 804 C CA . TYR A 1 99 ? -6.969 9.950 13.731 1.00 93.62 99 TYR A CA 1
ATOM 805 C C . TYR A 1 99 ? -5.848 10.101 12.701 1.00 93.62 99 TYR A C 1
ATOM 807 O O . TYR A 1 99 ? -5.791 11.099 11.986 1.00 93.62 99 TYR A O 1
ATOM 815 N N . TYR A 1 100 ? -4.946 9.126 12.639 1.00 94.00 100 TYR A N 1
ATOM 816 C CA . TYR A 1 100 ? -3.988 9.018 11.545 1.00 94.00 100 TYR A CA 1
ATOM 817 C C . TYR A 1 100 ? -4.429 7.905 10.608 1.00 94.00 100 TYR A C 1
ATOM 819 O O . TYR A 1 100 ? -4.705 6.791 11.054 1.00 94.00 100 TYR A O 1
ATOM 827 N N . GLU A 1 101 ? -4.474 8.211 9.321 1.00 95.31 101 GLU A N 1
ATOM 828 C CA . GLU A 1 101 ? -4.526 7.199 8.278 1.00 95.31 101 GLU A CA 1
ATOM 829 C C . GLU A 1 101 ? -3.109 6.847 7.830 1.00 95.31 101 GLU A C 1
ATOM 831 O O . GLU A 1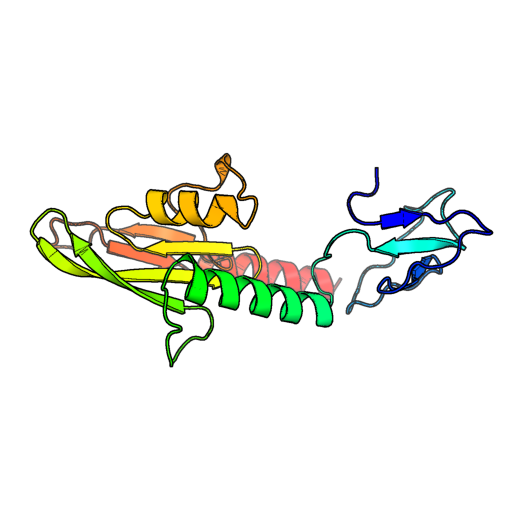 101 ? -2.197 7.675 7.895 1.00 95.31 101 GLU A O 1
ATOM 836 N N . TYR A 1 102 ? -2.917 5.594 7.424 1.00 95.50 102 TYR A N 1
ATOM 837 C CA . TYR A 1 102 ? -1.611 5.043 7.090 1.00 95.50 102 TYR A CA 1
ATOM 838 C C . TYR A 1 102 ? -1.592 4.451 5.687 1.00 95.50 102 TYR A C 1
ATOM 840 O O . TYR A 1 102 ? -2.576 3.868 5.230 1.00 95.50 102 TYR A O 1
ATOM 848 N N . ILE A 1 103 ? -0.433 4.548 5.042 1.00 95.25 103 ILE A N 1
ATOM 849 C CA . ILE A 1 103 ? -0.100 3.805 3.826 1.00 95.25 103 ILE A CA 1
ATOM 850 C C . 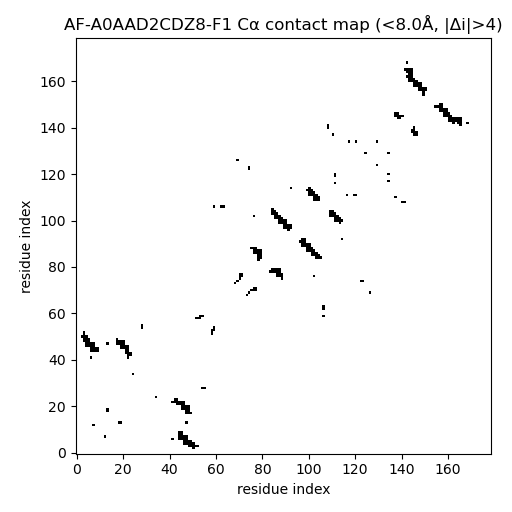ILE A 1 103 ? 1.192 3.044 4.097 1.00 95.25 103 ILE A C 1
ATOM 852 O O . ILE A 1 103 ? 2.184 3.620 4.538 1.00 95.25 103 ILE A O 1
ATOM 856 N N . LEU A 1 104 ? 1.175 1.745 3.836 1.00 93.75 104 LEU A N 1
ATOM 857 C CA . LEU A 1 104 ? 2.337 0.877 3.878 1.00 93.75 104 LEU A CA 1
ATOM 858 C C . LEU A 1 104 ? 2.675 0.497 2.442 1.00 93.75 104 LEU A C 1
ATOM 860 O O . LEU A 1 104 ? 1.833 -0.084 1.763 1.00 93.75 104 LEU A O 1
ATOM 864 N N . VAL A 1 105 ? 3.879 0.836 1.983 1.00 91.00 105 VAL A N 1
ATOM 865 C CA . VAL A 1 105 ? 4.349 0.502 0.631 1.00 91.00 105 VAL A CA 1
ATOM 866 C C . VAL A 1 105 ? 5.618 -0.328 0.718 1.00 91.00 105 VAL A C 1
ATOM 868 O O . VAL A 1 105 ? 6.669 0.176 1.126 1.00 91.00 105 VAL A O 1
ATOM 871 N N . TYR A 1 106 ? 5.528 -1.580 0.283 1.00 86.81 106 TYR A N 1
ATOM 872 C CA . TYR A 1 106 ? 6.646 -2.506 0.211 1.00 86.81 106 TYR A CA 1
ATOM 873 C C . TYR A 1 106 ? 6.756 -3.070 -1.201 1.00 86.81 106 TYR A C 1
ATOM 875 O O . TYR A 1 106 ? 5.963 -3.914 -1.591 1.00 86.81 106 TYR A O 1
ATOM 883 N N . THR A 1 107 ? 7.736 -2.583 -1.966 1.00 81.88 107 THR A N 1
ATOM 884 C CA . THR A 1 107 ? 7.903 -2.918 -3.392 1.00 81.88 107 THR A CA 1
ATOM 885 C C . THR A 1 107 ? 6.596 -2.796 -4.184 1.00 81.88 107 THR A C 1
ATOM 887 O O . THR A 1 107 ? 6.212 -1.682 -4.531 1.00 81.88 107 THR A O 1
ATOM 890 N N . ASP A 1 108 ? 5.957 -3.920 -4.477 1.00 80.75 108 ASP A N 1
ATOM 891 C CA . ASP A 1 108 ? 4.740 -4.128 -5.254 1.00 80.75 108 ASP A CA 1
ATOM 892 C C . ASP A 1 108 ? 3.474 -4.295 -4.395 1.00 80.75 108 ASP A C 1
ATOM 894 O O . ASP A 1 108 ? 2.368 -4.227 -4.932 1.00 80.75 108 ASP A O 1
ATOM 898 N N . ASP A 1 109 ? 3.621 -4.444 -3.077 1.00 85.44 109 ASP A N 1
ATOM 899 C CA . ASP A 1 109 ? 2.525 -4.502 -2.116 1.00 85.44 109 ASP A CA 1
ATOM 900 C C . ASP A 1 109 ? 2.222 -3.113 -1.537 1.00 85.44 109 ASP A C 1
ATOM 902 O O . ASP A 1 109 ? 3.109 -2.387 -1.070 1.00 85.44 109 ASP A O 1
ATOM 906 N N . VAL A 1 110 ? 0.935 -2.761 -1.504 1.00 91.69 110 VAL A N 1
ATOM 907 C CA . VAL A 1 110 ? 0.433 -1.556 -0.839 1.00 91.69 110 VAL A CA 1
ATOM 908 C C . VAL A 1 110 ? -0.764 -1.889 0.047 1.00 91.69 110 VAL A C 1
ATOM 910 O O . VAL A 1 110 ? -1.719 -2.529 -0.389 1.00 91.69 110 VAL A O 1
ATOM 913 N N . ILE A 1 111 ? -0.724 -1.432 1.298 1.00 93.44 111 ILE A N 1
ATOM 914 C CA . ILE A 1 111 ? -1.836 -1.526 2.250 1.00 93.44 111 ILE A CA 1
ATOM 915 C C . ILE A 1 111 ? -2.167 -0.134 2.765 1.00 93.44 111 ILE A C 1
ATOM 917 O O . ILE A 1 111 ? -1.276 0.643 3.098 1.00 93.44 111 ILE A O 1
ATOM 921 N N . THR A 1 112 ? -3.458 0.170 2.869 1.00 94.50 112 THR A N 1
ATOM 922 C CA . THR A 1 112 ? -3.944 1.425 3.440 1.00 94.50 112 THR A CA 1
ATOM 923 C C . THR A 1 112 ? -4.809 1.157 4.666 1.00 94.50 112 THR A C 1
ATOM 925 O O . THR A 1 112 ? -5.595 0.210 4.702 1.00 94.50 112 THR A O 1
ATOM 928 N N . ILE A 1 113 ? -4.654 1.987 5.695 1.00 94.00 113 ILE A N 1
ATOM 929 C CA . ILE A 1 113 ? -5.408 1.916 6.949 1.00 94.00 113 ILE A CA 1
ATOM 930 C C . ILE A 1 113 ? -6.093 3.265 7.130 1.00 94.00 113 ILE A C 1
ATOM 932 O O . ILE A 1 113 ? -5.436 4.267 7.399 1.00 94.00 113 ILE A O 1
ATOM 936 N N . SER A 1 114 ? -7.407 3.301 6.943 1.00 94.00 114 SER A N 1
ATOM 937 C CA . SER A 1 114 ? -8.219 4.517 7.023 1.00 94.00 114 SER A CA 1
ATOM 938 C C . SER A 1 114 ? -9.682 4.150 7.273 1.00 94.00 114 SER A C 1
ATOM 940 O O . SER A 1 114 ? -10.066 2.992 7.105 1.00 94.00 114 SER A O 1
ATOM 942 N N . GLU A 1 115 ? -10.518 5.122 7.643 1.00 91.75 115 GLU A N 1
ATOM 943 C CA . GLU A 1 115 ? -11.977 4.950 7.606 1.00 91.75 115 GLU A CA 1
ATOM 944 C C . GLU A 1 115 ? -12.492 4.843 6.157 1.00 91.75 115 GLU A C 1
ATOM 946 O O . GLU A 1 115 ? -13.508 4.196 5.904 1.00 91.75 115 GLU A O 1
ATOM 951 N N . ASN A 1 116 ? -11.775 5.435 5.191 1.00 91.06 116 ASN A N 1
ATOM 952 C CA . ASN A 1 116 ? -12.066 5.319 3.762 1.00 91.06 116 ASN A CA 1
ATOM 953 C C . ASN A 1 116 ? -10.803 4.949 2.956 1.00 91.06 116 ASN A C 1
ATOM 955 O O . ASN A 1 116 ? -10.290 5.763 2.183 1.00 91.06 116 ASN A O 1
ATOM 959 N N . PRO A 1 117 ? -10.297 3.709 3.098 1.00 93.19 117 PRO A N 1
ATOM 960 C CA . PRO A 1 117 ? -9.046 3.284 2.467 1.00 93.19 117 PRO A CA 1
ATOM 961 C C . PRO A 1 117 ? -9.130 3.281 0.935 1.00 93.19 117 PRO A C 1
ATOM 963 O O . PRO A 1 117 ? -8.119 3.470 0.259 1.00 93.19 117 PRO A O 1
ATOM 966 N N . LYS A 1 118 ? -10.338 3.116 0.379 1.00 91.31 118 LYS A N 1
ATOM 967 C CA . LYS A 1 118 ? -10.577 3.135 -1.065 1.00 91.31 118 LYS A CA 1
ATOM 968 C C . LYS A 1 118 ? -10.268 4.497 -1.685 1.00 91.31 118 LYS A C 1
ATOM 970 O O . LYS A 1 118 ? -9.622 4.536 -2.720 1.00 91.31 118 LYS A O 1
ATOM 975 N N . ALA A 1 119 ? -10.630 5.601 -1.029 1.00 91.56 119 ALA A N 1
ATOM 976 C CA . ALA A 1 119 ? -10.315 6.936 -1.542 1.00 91.56 119 ALA A CA 1
ATOM 977 C C . ALA A 1 119 ? -8.801 7.178 -1.671 1.00 91.56 119 ALA A C 1
ATOM 979 O O . ALA A 1 119 ? -8.359 7.857 -2.595 1.00 91.56 119 ALA A O 1
ATOM 980 N N . ILE A 1 120 ? -7.999 6.603 -0.769 1.00 93.25 120 ILE A N 1
ATOM 981 C CA . ILE A 1 120 ? -6.536 6.645 -0.864 1.00 93.25 120 ILE A CA 1
ATOM 982 C C . ILE A 1 120 ? -6.057 5.824 -2.066 1.00 93.25 120 ILE A C 1
ATOM 984 O O . ILE A 1 120 ? -5.259 6.315 -2.861 1.00 93.25 120 ILE A O 1
ATOM 988 N N . MET A 1 121 ? -6.558 4.593 -2.213 1.00 92.44 121 MET A N 1
ATOM 989 C CA . MET A 1 121 ? -6.200 3.716 -3.334 1.00 92.44 121 MET A CA 1
ATOM 990 C C . MET A 1 121 ? -6.584 4.331 -4.684 1.00 92.44 121 MET A C 1
ATOM 992 O O . MET A 1 121 ? -5.784 4.290 -5.610 1.00 92.44 121 MET A O 1
ATOM 996 N N . ASP A 1 122 ? -7.755 4.961 -4.787 1.00 90.69 122 ASP A N 1
ATOM 997 C CA . ASP A 1 122 ? -8.220 5.630 -6.006 1.00 90.69 122 ASP A CA 1
ATOM 998 C C . ASP A 1 122 ? -7.311 6.815 -6.375 1.00 90.69 122 ASP A C 1
ATOM 1000 O O . ASP A 1 122 ? -6.950 6.979 -7.540 1.00 90.69 122 ASP A O 1
ATOM 1004 N N . LYS A 1 123 ? -6.871 7.612 -5.387 1.00 90.94 123 LYS A N 1
ATOM 1005 C CA . LYS A 1 123 ? -5.873 8.675 -5.606 1.00 90.94 123 LYS A CA 1
ATOM 1006 C C . LYS A 1 123 ? -4.545 8.101 -6.090 1.00 90.94 123 LYS A C 1
ATOM 1008 O O . LYS A 1 123 ? -3.977 8.621 -7.046 1.00 90.94 123 LYS A O 1
ATOM 1013 N N . LEU A 1 124 ? -4.063 7.036 -5.449 1.00 89.56 124 LEU A N 1
ATOM 1014 C CA . LEU A 1 124 ? -2.809 6.374 -5.805 1.00 89.56 124 LEU A CA 1
ATOM 1015 C C . LEU A 1 124 ? -2.865 5.774 -7.220 1.00 89.56 124 LEU A C 1
ATOM 1017 O O . LEU A 1 124 ? -1.883 5.853 -7.956 1.00 89.56 124 LEU A O 1
ATOM 1021 N N . ASN A 1 125 ? -4.028 5.253 -7.622 1.00 87.94 125 ASN A N 1
ATOM 1022 C CA . ASN A 1 125 ? -4.261 4.648 -8.931 1.00 87.94 125 ASN A CA 1
ATOM 1023 C C . ASN A 1 125 ? -4.116 5.636 -10.104 1.00 87.94 125 ASN A C 1
ATOM 1025 O O . ASN A 1 125 ? -3.878 5.220 -11.236 1.00 87.94 125 ASN A O 1
ATOM 1029 N N . ASN A 1 126 ? -4.206 6.946 -9.843 1.00 87.31 126 ASN A N 1
ATOM 1030 C CA . ASN A 1 126 ? -3.928 7.979 -10.846 1.00 87.31 126 ASN A CA 1
ATOM 1031 C C . ASN A 1 126 ? -2.433 8.090 -11.193 1.00 87.31 126 ASN A C 1
ATOM 1033 O O . ASN A 1 126 ? -2.091 8.624 -12.245 1.00 87.31 126 ASN A O 1
ATOM 1037 N N . PHE A 1 127 ? -1.547 7.599 -10.319 1.00 88.31 127 PHE A N 1
ATOM 1038 C CA . PHE A 1 127 ? -0.091 7.667 -10.483 1.00 88.31 127 PHE A CA 1
ATOM 1039 C C . PHE A 1 127 ? 0.523 6.299 -10.784 1.00 88.31 127 PHE A C 1
ATOM 1041 O O . PHE A 1 127 ? 1.428 6.188 -11.611 1.00 88.31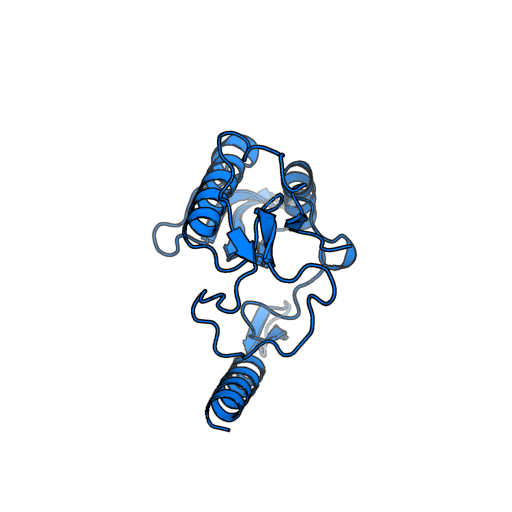 127 PHE A O 1
ATOM 1048 N N . PHE A 1 128 ? 0.024 5.250 -10.129 1.00 85.69 128 PHE A N 1
ATOM 1049 C CA . PHE A 1 128 ? 0.496 3.880 -10.288 1.00 85.69 128 PHE A CA 1
ATOM 1050 C C . PHE A 1 128 ? -0.679 2.990 -10.656 1.00 85.69 128 PHE A C 1
ATOM 1052 O O . PHE A 1 128 ? -1.632 2.903 -9.895 1.00 85.69 128 PHE A O 1
ATOM 1059 N N . VAL A 1 129 ? -0.609 2.305 -11.797 1.00 83.62 129 VAL A N 1
ATOM 1060 C CA . VAL A 1 129 ? -1.680 1.394 -12.220 1.00 83.62 129 VAL A CA 1
ATOM 1061 C C . VAL A 1 129 ? -1.796 0.245 -11.216 1.00 83.62 129 VAL A C 1
ATOM 1063 O O . VAL A 1 129 ? -0.968 -0.669 -11.201 1.00 83.62 129 VAL A O 1
ATOM 1066 N N . LEU A 1 130 ? -2.832 0.289 -10.383 1.00 84.44 130 LEU A N 1
ATOM 1067 C CA . LEU A 1 130 ? -3.179 -0.768 -9.443 1.00 84.44 130 LEU A CA 1
ATOM 1068 C C . LEU A 1 130 ? -4.036 -1.811 -10.159 1.00 84.44 130 LEU A C 1
ATOM 1070 O O . LEU A 1 130 ? -4.853 -1.489 -11.023 1.00 84.44 130 LEU A O 1
ATOM 1074 N N . LYS A 1 131 ? -3.878 -3.083 -9.791 1.00 86.06 131 LYS A N 1
ATOM 1075 C CA . LYS A 1 131 ? -4.745 -4.142 -10.319 1.00 86.06 131 LYS A CA 1
ATOM 1076 C C . LYS A 1 131 ? -6.138 -3.962 -9.698 1.00 86.06 131 LYS A C 1
ATOM 1078 O O . LYS A 1 131 ? -6.249 -4.058 -8.478 1.00 86.06 131 LYS A O 1
ATOM 1083 N N . PRO A 1 132 ? -7.208 -3.738 -10.480 1.00 83.44 132 PRO A N 1
ATOM 1084 C CA . PRO A 1 132 ? -8.529 -3.460 -9.909 1.00 83.44 132 PRO A CA 1
ATOM 1085 C C . PRO A 1 132 ? -9.009 -4.558 -8.949 1.00 83.44 132 PRO A C 1
ATOM 1087 O O . PRO A 1 132 ? -9.476 -4.264 -7.852 1.00 83.44 132 PRO A O 1
ATOM 1090 N N . ASP A 1 133 ? -8.774 -5.824 -9.304 1.00 85.25 133 ASP A N 1
ATOM 1091 C CA . ASP A 1 133 ? -9.175 -6.991 -8.504 1.00 85.25 133 ASP A CA 1
ATOM 1092 C C . ASP A 1 133 ? -8.347 -7.190 -7.219 1.00 85.25 133 ASP A C 1
ATOM 1094 O O . ASP A 1 133 ? -8.690 -8.029 -6.373 1.00 85.25 133 ASP A O 1
ATOM 1098 N N . SER A 1 134 ? -7.240 -6.450 -7.060 1.00 86.88 134 SER A N 1
ATOM 1099 C CA . SER A 1 134 ? -6.433 -6.452 -5.836 1.00 86.88 134 SER A CA 1
ATOM 1100 C C . SER A 1 134 ? -6.822 -5.345 -4.856 1.00 86.88 134 SER A C 1
ATOM 1102 O O . SER A 1 134 ? -6.374 -5.391 -3.714 1.00 86.88 134 SER A O 1
ATOM 1104 N N . ILE A 1 135 ? -7.660 -4.377 -5.248 1.00 88.88 135 ILE A N 1
ATOM 1105 C CA . ILE A 1 135 ? -8.154 -3.321 -4.350 1.00 88.88 135 ILE A CA 1
ATOM 1106 C C . ILE A 1 135 ? -9.311 -3.883 -3.520 1.00 88.88 135 ILE A C 1
ATOM 1108 O O . ILE A 1 135 ? -10.492 -3.691 -3.814 1.00 88.88 135 ILE A O 1
ATOM 1112 N N . LYS A 1 136 ? -8.959 -4.630 -2.480 1.00 91.19 136 LYS A N 1
ATOM 1113 C CA . LYS A 1 136 ? -9.903 -5.293 -1.582 1.00 91.19 136 LYS A CA 1
ATOM 1114 C C . LYS A 1 136 ? -9.304 -5.448 -0.194 1.00 91.19 136 LYS A C 1
ATOM 1116 O O . LYS A 1 136 ? -8.158 -5.088 0.057 1.00 91.19 136 LYS A O 1
ATOM 1121 N N . GLU A 1 137 ? -10.110 -5.989 0.705 1.00 91.06 137 GLU A N 1
ATOM 1122 C CA . GLU A 1 137 ? -9.676 -6.332 2.049 1.00 91.06 137 GLU A CA 1
ATOM 1123 C C . GLU A 1 137 ? -8.476 -7.307 2.016 1.00 91.06 137 GLU A C 1
ATOM 1125 O O . GLU A 1 137 ? -8.541 -8.308 1.292 1.00 91.06 137 GLU A O 1
ATOM 1130 N N . PRO A 1 138 ? -7.373 -7.028 2.740 1.00 90.31 138 PRO A N 1
ATOM 1131 C CA . PRO A 1 138 ? -6.163 -7.832 2.638 1.00 90.31 138 PRO A CA 1
ATOM 1132 C C . PRO A 1 138 ? -6.349 -9.192 3.311 1.00 90.31 138 PRO A C 1
ATOM 1134 O O . PRO A 1 138 ? -6.732 -9.282 4.474 1.00 90.31 138 PRO A O 1
ATOM 1137 N N . THR A 1 139 ? -6.009 -10.254 2.585 1.00 90.12 139 THR A N 1
ATOM 1138 C CA . THR A 1 139 ? -5.912 -11.623 3.121 1.00 90.12 139 THR A CA 1
ATOM 1139 C C . THR A 1 139 ? -4.465 -12.041 3.368 1.00 90.12 139 THR A C 1
ATOM 1141 O O . THR A 1 139 ? -4.202 -13.029 4.050 1.00 90.12 139 THR A O 1
ATOM 1144 N N . THR A 1 140 ? -3.512 -11.301 2.798 1.00 89.00 140 THR A N 1
ATOM 1145 C CA . THR A 1 140 ? -2.075 -11.559 2.891 1.00 89.00 140 THR A CA 1
ATOM 1146 C C . THR A 1 140 ? -1.287 -10.255 2.872 1.00 89.00 140 THR A C 1
ATOM 1148 O O . THR A 1 140 ? -1.698 -9.305 2.208 1.00 89.00 140 THR A O 1
ATOM 1151 N N . TYR A 1 141 ? -0.129 -10.230 3.526 1.00 87.19 141 TYR A N 1
ATOM 1152 C CA . TYR A 1 141 ? 0.858 -9.153 3.422 1.00 87.19 141 TYR A CA 1
ATOM 1153 C C . TYR A 1 141 ? 2.254 -9.702 3.693 1.00 87.19 141 TYR A C 1
ATOM 1155 O O . TYR A 1 141 ? 2.457 -10.361 4.713 1.00 87.19 141 TYR A O 1
ATOM 1163 N N . LEU A 1 142 ? 3.211 -9.454 2.793 1.00 85.31 142 LEU A N 1
ATOM 1164 C CA . LEU A 1 142 ? 4.597 -9.931 2.930 1.00 85.31 142 LEU A CA 1
ATOM 1165 C C . LEU A 1 142 ? 4.698 -11.444 3.207 1.00 85.31 142 LEU A C 1
ATOM 1167 O O . LEU A 1 142 ? 5.538 -11.901 3.979 1.00 85.31 142 LEU A O 1
ATOM 1171 N N . GLY A 1 143 ? 3.796 -12.226 2.606 1.00 86.56 143 GLY A N 1
ATOM 1172 C CA . GLY A 1 143 ? 3.704 -13.678 2.789 1.00 86.56 143 GLY A CA 1
ATOM 1173 C C . GLY A 1 143 ? 3.033 -14.139 4.089 1.00 86.56 143 GLY A C 1
ATOM 1174 O O . GLY A 1 143 ? 2.807 -15.335 4.254 1.00 86.56 143 GLY A O 1
ATOM 1175 N N . ALA A 1 144 ? 2.681 -13.230 4.999 1.00 89.00 144 ALA A N 1
ATOM 1176 C CA . ALA A 1 144 ? 1.892 -13.544 6.184 1.00 89.00 144 ALA A CA 1
ATOM 1177 C C . ALA A 1 144 ? 0.390 -13.486 5.877 1.00 89.00 144 ALA A C 1
ATOM 1179 O O . ALA A 1 144 ? -0.056 -12.657 5.081 1.00 89.00 144 ALA A O 1
ATOM 1180 N N . THR A 1 145 ? -0.395 -14.340 6.531 1.00 92.50 145 THR A N 1
ATOM 1181 C CA . THR A 1 145 ? -1.860 -14.324 6.424 1.00 92.50 145 THR A CA 1
ATOM 1182 C C . THR A 1 145 ? -2.414 -13.210 7.300 1.00 92.50 145 THR A C 1
ATOM 1184 O O . THR A 1 145 ? -2.001 -13.082 8.451 1.00 92.50 145 THR A O 1
ATOM 1187 N N . ILE A 1 146 ? -3.361 -12.432 6.779 1.00 92.25 146 ILE A N 1
ATOM 1188 C CA . ILE A 1 146 ? -4.083 -11.395 7.523 1.00 92.25 146 ILE A CA 1
ATOM 1189 C C . ILE A 1 146 ? -5.566 -11.758 7.568 1.00 92.25 146 ILE A C 1
ATOM 1191 O O . ILE A 1 146 ? -6.140 -12.171 6.561 1.00 92.25 146 ILE A O 1
ATOM 1195 N N . TRP A 1 147 ? -6.190 -11.602 8.734 1.00 91.81 147 TRP A N 1
ATOM 1196 C CA . TRP A 1 147 ? -7.630 -11.788 8.901 1.00 91.81 147 TRP A CA 1
ATOM 1197 C C . TRP A 1 147 ? -8.184 -10.899 10.014 1.00 91.81 147 TRP A C 1
ATOM 1199 O O . TRP A 1 147 ? -7.447 -10.380 10.854 1.00 91.81 147 TRP A O 1
ATOM 1209 N N . LYS A 1 148 ? -9.508 -10.739 10.035 1.00 92.12 148 LYS A N 1
ATOM 1210 C CA . LYS A 1 148 ? -10.210 -10.121 11.160 1.00 92.12 148 LYS A CA 1
ATOM 1211 C C . LYS A 1 148 ? -10.443 -11.146 12.257 1.00 92.12 148 LYS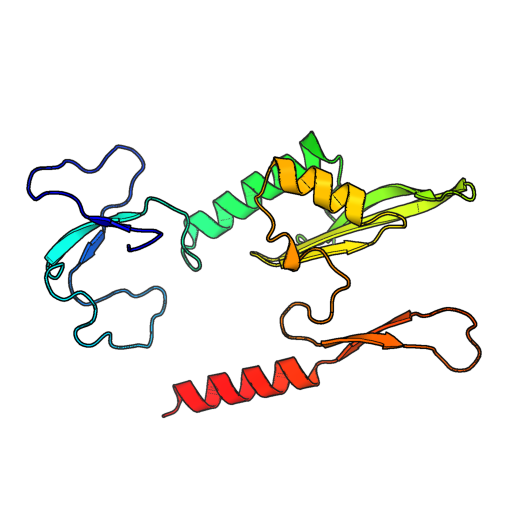 A C 1
ATOM 1213 O O . LYS A 1 148 ? -10.973 -12.226 12.003 1.00 92.12 148 LYS A O 1
ATOM 1218 N N . HIS A 1 149 ? -10.098 -10.785 13.480 1.00 91.31 149 HIS A N 1
ATOM 1219 C CA . HIS A 1 149 ? -10.320 -11.588 14.668 1.00 91.31 149 HIS A CA 1
ATOM 1220 C C . HIS A 1 149 ? -11.112 -10.784 15.697 1.00 91.31 149 HIS A C 1
ATOM 1222 O O . HIS A 1 149 ? -11.064 -9.558 15.713 1.00 91.31 149 HIS A O 1
ATOM 1228 N N . LYS A 1 150 ? -11.879 -11.469 16.538 1.00 94.69 150 LYS A N 1
ATOM 1229 C CA . LYS A 1 150 ? -12.636 -10.845 17.618 1.00 94.69 150 LYS A CA 1
ATOM 1230 C C . LYS A 1 150 ? -12.080 -11.387 18.923 1.00 94.69 150 LYS A C 1
ATOM 1232 O O . LYS A 1 150 ? -12.104 -12.598 19.114 1.00 94.69 150 LYS A O 1
ATOM 1237 N N . LEU A 1 151 ? -11.534 -10.504 19.755 1.00 92.38 151 LEU A N 1
ATOM 1238 C CA . LEU A 1 151 ? -11.028 -10.890 21.067 1.00 92.38 151 LEU A CA 1
ATOM 1239 C C . LEU A 1 151 ? -12.206 -11.093 22.023 1.00 92.38 151 LEU A C 1
ATOM 1241 O O . LEU A 1 151 ? -13.259 -10.464 21.873 1.00 92.38 151 LEU A O 1
ATOM 1245 N N . ASP A 1 152 ? -12.029 -11.982 22.997 1.00 93.50 152 ASP A N 1
ATOM 1246 C CA . ASP A 1 152 ? -13.063 -12.271 23.985 1.00 93.50 152 ASP A CA 1
ATOM 1247 C C . ASP A 1 152 ? -13.423 -11.001 24.768 1.00 93.50 152 ASP A C 1
ATOM 1249 O O . ASP A 1 152 ? -12.575 -10.385 25.412 1.00 93.50 152 ASP A O 1
ATOM 1253 N N . GLY A 1 153 ? -14.700 -10.619 24.713 1.00 91.88 153 GLY A N 1
ATOM 1254 C CA . GLY A 1 153 ? -15.225 -9.429 25.388 1.00 91.88 153 GLY A CA 1
ATOM 1255 C C . GLY A 1 153 ? -15.281 -8.157 24.536 1.00 91.88 153 GLY A C 1
ATOM 1256 O O . GLY A 1 153 ? -15.961 -7.218 24.944 1.00 91.88 153 GLY A O 1
ATOM 1257 N N . ASP A 1 154 ? -14.666 -8.130 23.350 1.00 91.25 154 ASP A N 1
ATOM 1258 C CA . ASP A 1 154 ? -14.783 -6.988 22.435 1.00 91.25 154 ASP A CA 1
ATOM 1259 C C . ASP A 1 154 ? -16.119 -7.018 21.672 1.00 91.25 154 ASP A C 1
ATOM 1261 O O . ASP A 1 154 ? -16.693 -8.076 21.403 1.00 91.25 154 ASP A O 1
ATOM 1265 N N . ASP A 1 155 ? -16.624 -5.855 21.264 1.00 93.00 155 ASP A N 1
ATOM 1266 C CA . ASP A 1 155 ? -17.755 -5.717 20.336 1.00 93.00 155 ASP A CA 1
ATOM 1267 C C . ASP A 1 155 ? -17.312 -5.398 18.894 1.00 93.00 155 ASP A C 1
ATOM 1269 O O . ASP A 1 155 ? -18.119 -5.490 17.967 1.00 93.00 155 ASP A O 1
ATOM 1273 N N . TYR A 1 156 ? -16.019 -5.138 18.685 1.00 85.56 156 TYR A N 1
ATOM 1274 C CA . TYR A 1 156 ? -15.401 -4.814 17.398 1.00 85.56 156 TYR A CA 1
ATOM 1275 C C . TYR A 1 156 ? -14.424 -5.902 16.918 1.00 85.56 156 TYR A C 1
ATOM 1277 O O . TYR A 1 156 ? -14.027 -6.800 17.658 1.00 85.56 156 TYR A O 1
ATOM 1285 N N . PHE A 1 157 ? -14.053 -5.835 15.636 1.00 87.56 157 PHE A N 1
ATOM 1286 C CA . PHE A 1 157 ? -13.013 -6.687 15.057 1.00 87.56 157 PHE A CA 1
ATOM 1287 C C . PHE A 1 157 ? -11.642 -6.020 15.161 1.00 87.56 157 PHE A C 1
ATOM 1289 O O . PHE A 1 157 ? -11.494 -4.831 14.875 1.00 87.56 157 PHE A O 1
ATOM 1296 N N . THR A 1 158 ? -10.629 -6.817 15.474 1.00 87.25 158 THR A N 1
ATOM 1297 C CA . THR A 1 158 ? -9.214 -6.470 15.363 1.00 87.25 158 THR A CA 1
ATOM 1298 C C . THR A 1 158 ? -8.592 -7.169 14.158 1.00 87.25 158 THR A C 1
ATOM 1300 O O . THR A 1 158 ? -9.122 -8.148 13.631 1.00 87.25 158 THR A O 1
ATOM 1303 N N . TRP A 1 159 ? -7.462 -6.649 13.690 1.00 89.50 159 TRP A N 1
ATOM 1304 C CA . TRP A 1 159 ? -6.672 -7.291 12.645 1.00 89.50 159 TRP A CA 1
ATOM 1305 C C . TRP A 1 159 ? -5.635 -8.216 13.271 1.00 89.50 159 TRP A C 1
ATOM 1307 O O . TRP A 1 159 ? -4.866 -7.792 14.132 1.00 89.50 159 TRP A O 1
ATOM 1317 N N . ALA A 1 160 ? -5.603 -9.464 12.816 1.00 90.44 160 ALA A N 1
ATOM 1318 C CA . ALA A 1 160 ? -4.621 -10.462 13.202 1.00 90.44 160 ALA A CA 1
ATOM 1319 C C . ALA A 1 160 ? -3.718 -10.809 12.012 1.00 90.44 160 ALA A C 1
ATOM 1321 O O . ALA A 1 160 ? -4.147 -10.782 10.855 1.00 90.44 160 ALA A O 1
ATOM 1322 N N . ILE A 1 161 ? -2.460 -11.129 12.316 1.00 91.94 161 ILE A N 1
ATOM 1323 C CA . ILE A 1 161 ? -1.447 -11.546 11.346 1.00 91.94 161 ILE A CA 1
ATOM 1324 C C . ILE A 1 161 ? -0.811 -12.859 11.803 1.00 91.94 161 ILE A C 1
ATOM 1326 O O . ILE A 1 161 ? -0.467 -13.022 12.973 1.00 91.94 161 ILE A O 1
ATOM 1330 N N . GLY A 1 162 ? -0.665 -13.802 10.878 1.00 92.56 162 GLY A N 1
ATOM 1331 C CA . GLY A 1 162 ? -0.177 -15.153 11.137 1.00 92.56 162 GLY A CA 1
ATOM 1332 C C . GLY A 1 162 ? 1.016 -15.489 10.255 1.00 92.56 162 GLY A C 1
ATOM 1333 O O . GLY A 1 162 ? 1.000 -15.252 9.048 1.00 92.56 162 GLY A O 1
ATOM 1334 N N . SER A 1 163 ? 2.051 -16.066 10.861 1.00 92.94 163 SER A N 1
ATOM 1335 C CA . SER A 1 163 ? 3.315 -16.390 10.192 1.00 92.94 163 SER A CA 1
ATOM 1336 C C . SER A 1 163 ? 3.351 -17.783 9.562 1.00 92.94 163 SER A C 1
ATOM 1338 O O . SER A 1 163 ? 4.328 -18.108 8.895 1.00 92.94 163 SER A O 1
ATOM 1340 N N . GLU A 1 164 ? 2.319 -18.611 9.746 1.00 92.25 164 GLU A N 1
ATOM 1341 C CA . GLU A 1 164 ? 2.326 -20.004 9.285 1.00 92.25 164 GLU A CA 1
ATOM 1342 C C . GLU A 1 164 ? 2.572 -20.113 7.774 1.00 92.25 164 GLU A C 1
ATOM 1344 O O . GLU A 1 164 ? 3.511 -20.790 7.356 1.00 92.25 164 GLU A O 1
ATOM 1349 N N . ALA A 1 165 ? 1.798 -19.386 6.961 1.00 88.94 165 ALA A N 1
ATOM 1350 C CA . ALA A 1 165 ? 1.954 -19.382 5.505 1.00 88.94 165 ALA A CA 1
ATOM 1351 C C . ALA A 1 165 ? 3.353 -18.903 5.076 1.00 88.94 165 ALA A C 1
ATOM 1353 O O . ALA A 1 165 ? 4.000 -19.523 4.229 1.00 88.94 165 ALA A O 1
ATOM 1354 N N . TYR A 1 166 ? 3.857 -17.850 5.724 1.00 87.56 166 TYR A N 1
ATOM 1355 C CA . TYR A 1 166 ? 5.196 -17.317 5.482 1.00 87.56 166 TYR A CA 1
ATOM 1356 C C . TYR A 1 166 ? 6.285 -18.362 5.767 1.00 87.56 166 TYR A C 1
ATOM 1358 O O . TYR A 1 166 ? 7.207 -18.549 4.968 1.00 87.56 166 TYR A O 1
ATOM 1366 N N . LEU A 1 167 ? 6.182 -19.063 6.900 1.00 90.06 167 LEU A N 1
ATOM 1367 C CA . LEU A 1 167 ? 7.141 -20.088 7.306 1.00 90.06 167 LEU A CA 1
ATOM 1368 C C . LEU A 1 167 ? 7.098 -21.293 6.366 1.00 90.06 167 LEU A C 1
ATOM 1370 O O . LEU A 1 167 ? 8.154 -21.777 5.957 1.00 90.06 167 LEU A O 1
ATOM 1374 N N . GLN A 1 168 ? 5.905 -21.747 5.980 1.00 90.44 168 GLN A N 1
ATOM 1375 C CA . GLN A 1 168 ? 5.740 -22.853 5.037 1.00 90.44 168 GLN A CA 1
ATOM 1376 C C . GLN A 1 168 ? 6.397 -22.545 3.685 1.00 90.44 168 GLN A C 1
ATOM 1378 O O . GLN A 1 168 ? 7.181 -23.359 3.188 1.00 90.44 168 GLN A O 1
ATOM 1383 N N . GLU A 1 169 ? 6.154 -21.364 3.110 1.00 86.50 169 GLU A N 1
ATOM 1384 C CA . GLU A 1 169 ? 6.741 -21.000 1.814 1.00 86.50 169 GLU A CA 1
ATOM 1385 C C . GLU A 1 169 ? 8.254 -20.743 1.914 1.00 86.50 169 GLU A C 1
ATOM 1387 O O . GLU A 1 169 ? 9.014 -21.140 1.026 1.00 86.50 169 GLU A O 1
ATOM 1392 N N . SER A 1 170 ? 8.722 -20.173 3.030 1.00 86.25 170 SER A N 1
ATOM 1393 C CA . SER A 1 170 ? 10.155 -19.996 3.303 1.00 86.25 170 SER A CA 1
ATOM 1394 C C . SER A 1 170 ? 10.893 -21.339 3.364 1.00 86.25 170 SER A C 1
ATOM 1396 O O . SER A 1 170 ? 11.949 -21.503 2.746 1.00 86.25 170 SER A O 1
ATOM 1398 N N . LEU A 1 171 ? 10.330 -22.327 4.070 1.00 89.56 171 LEU A N 1
ATOM 1399 C CA . LEU A 1 171 ? 10.888 -23.680 4.159 1.00 89.56 171 LEU A CA 1
ATOM 1400 C C . LEU A 1 171 ? 10.872 -24.380 2.797 1.00 89.56 171 LEU A C 1
ATOM 1402 O O . LEU A 1 171 ? 11.880 -24.955 2.383 1.00 89.56 171 LEU A O 1
ATOM 1406 N N . ARG A 1 172 ? 9.758 -24.281 2.065 1.00 86.94 172 ARG A N 1
ATOM 1407 C CA . ARG A 1 172 ? 9.612 -24.854 0.722 1.00 86.94 172 ARG A CA 1
ATOM 1408 C C . ARG A 1 172 ? 10.643 -24.296 -0.257 1.00 86.94 172 ARG A C 1
ATOM 1410 O O . ARG A 1 172 ? 11.266 -25.060 -0.995 1.00 86.94 172 ARG A O 1
ATOM 1417 N N . SER A 1 173 ? 10.840 -22.980 -0.252 1.00 77.44 173 SER A N 1
ATOM 1418 C CA . SER A 1 173 ? 11.818 -22.299 -1.105 1.00 77.44 173 SER A CA 1
ATOM 1419 C C . SER A 1 173 ? 13.246 -22.740 -0.794 1.00 77.44 173 SER A C 1
ATOM 1421 O O . SER A 1 173 ? 14.023 -22.996 -1.713 1.00 77.44 173 SER A O 1
ATOM 1423 N N . LYS A 1 174 ? 13.584 -22.909 0.491 1.00 73.94 174 LYS A N 1
ATOM 1424 C CA . LYS A 1 174 ? 14.900 -23.405 0.911 1.00 73.94 174 LYS A CA 1
ATOM 1425 C C . LYS A 1 174 ? 15.152 -24.837 0.434 1.00 73.94 174 LYS A C 1
ATOM 1427 O O . LYS A 1 174 ? 16.206 -25.108 -0.129 1.00 73.94 174 LYS A O 1
ATOM 1432 N N . LEU A 1 175 ? 14.172 -25.729 0.591 1.00 72.75 175 LEU A N 1
ATOM 1433 C CA . LEU A 1 175 ? 14.277 -27.126 0.148 1.00 72.75 175 LEU A CA 1
ATOM 1434 C C . LEU A 1 175 ? 14.451 -27.257 -1.372 1.00 72.75 175 LEU A C 1
ATOM 1436 O O . LEU A 1 175 ? 15.149 -28.156 -1.829 1.00 72.75 175 LEU A O 1
ATOM 1440 N N . ARG A 1 176 ? 13.861 -26.351 -2.161 1.00 65.06 176 ARG A N 1
ATOM 1441 C CA . ARG A 1 176 ? 14.061 -26.298 -3.620 1.00 65.06 176 ARG A CA 1
ATOM 1442 C C . ARG A 1 176 ? 15.462 -25.863 -4.039 1.00 65.06 176 ARG A C 1
ATOM 1444 O O . ARG A 1 176 ? 15.882 -26.244 -5.115 1.00 65.06 176 ARG A O 1
ATOM 1451 N N . GLN A 1 177 ? 16.157 -25.058 -3.237 1.00 55.50 177 GLN A N 1
ATOM 1452 C CA . GLN A 1 177 ? 17.522 -24.613 -3.553 1.00 55.50 177 GLN A CA 1
ATOM 1453 C C . GLN A 1 177 ? 18.589 -25.660 -3.202 1.00 55.50 177 GLN A C 1
ATOM 1455 O O . GLN A 1 177 ? 19.727 -25.534 -3.644 1.00 55.50 177 GLN A O 1
ATOM 1460 N N . CYS A 1 178 ? 18.242 -26.654 -2.381 1.00 53.09 178 CYS A N 1
ATOM 1461 C CA . CYS A 1 178 ? 19.151 -27.720 -1.959 1.00 53.09 178 CYS A CA 1
ATOM 1462 C C . CYS A 1 178 ? 19.118 -28.966 -2.862 1.00 53.09 178 CYS A C 1
ATOM 1464 O O . CYS A 1 178 ? 19.984 -29.822 -2.696 1.00 53.09 178 CYS A O 1
ATOM 1466 N N . ASN A 1 179 ? 18.149 -29.067 -3.777 1.00 41.31 179 ASN A N 1
ATOM 1467 C CA . ASN A 1 179 ? 18.016 -30.141 -4.770 1.00 41.31 179 ASN A CA 1
ATOM 1468 C C . ASN A 1 179 ? 18.287 -29.603 -6.177 1.00 41.31 179 ASN A C 1
ATOM 1470 O O . ASN A 1 179 ? 18.710 -30.411 -7.031 1.00 41.31 179 ASN A O 1
#

Mean predicted aligned error: 11.34 Å

Sequence (179 aa):
MLPALKILEEDEDVPVGYQLIELMTAFDVKMNLTLKKEFGEYTRKKAILVKAVYGLKSLGFTWKSLCTDVLKEQLEFQPCRRDINVWHHPCKRKDGLKYYEYILVYTDDVITISENPKAIMDKLNNFFVLKPDSIKEPTTYLGATIWKHKLDGDDYFTWAIGSEAYLQESLRSKLRQCN

Foldseek 3Di:
DPPFKDFDDPPDDDDPPWDKDFQEQDDPLPDPDRDDCPCPPCRRTIMTGPDDDPSPPVSQVVVLVLVVCCCCVPVVWDADPPDRQKTWDWDADPVGDIDIKIWGDDPLDIDIRDPCRVVVVVSVCVPPPDDPVPPDDDQDDPQWGKDWDDDPPDPDTDIDTHCPRVVVVVVVVVVVVVD

Nearest PDB structures (foldseek):
  3zqs-assembly1_A  TM=4.723E-01  e=2.405E-01  Homo sapiens
  6pxb-assembly3_A  TM=6.195E-01  e=3.422E+00  Homo sapiens
  7kzp-assembly1_M  TM=3.599E-01  e=6.956E-01  Homo sapiens
  7kzt-assembly1_L  TM=2.909E-01  e=9.911E-01  Homo sapiens

Organism: NCBI:txid2856

Radius of gyration: 21.53 Å; Cα contacts (8 Å, |Δi|>4): 199; chains: 1; bounding box: 42×46×62 Å

pLDDT: mean 78.22, std 18.55, range [28.33, 96.94]